Protein AF-A0A0F2L9A1-F1 (afdb_monomer)

Sequence (177 aa):
MKYIVINFPITAYRIYRELLLPRSSVYYAVNKLVEDCYVHKEGPHLIPDLPAYVEYAKSVCDGQLISSFYRRYGVGNPKAICEFLRLVSSLKPMPATLGEAALRLAGPLGRGLLSRLKRLGEALDVVVKGLAEAAPIIERDGAKGFVVFDEGSWHFIGLEGNKPIIRRCGPRCHVYE

Secondary structure (DSSP, 8-state):
--------SEEHHHHHHHHT--HHHHHHHHHHHHHTTSEEEETTEEEE-HHHHHHHHTT---HHHHHHHHHHH----HHHHHHHHHHHTT-SSPPSSHHHHHHHHH-SSSTTHHHHHHTTGGGHHHHHHHHHHHSPPEEETTEEEEEEEETTEEEEEEEETTEEEEEEE-TT-----

Mean predicted aligned error: 6.8 Å

pLDDT: mean 85.29, std 12.82, range [32.66, 98.0]

Radius of gyration: 18.45 Å; Cα contacts (8 Å, |Δi|>4): 274; chains: 1; bounding box: 42×32×54 Å

Nearest PDB structures (foldseek):
  7oyk-assembly2_CCC  TM=7.786E-01  e=5.416E+00  Bacillus subtilis subsp. subtilis str. 168
  7oyk-assembly1_BBB  TM=7.773E-01  e=6.056E+00  Bacillus subtilis subsp. subtilis str. 168
  4qvg-assembly1_A  TM=4.202E-01  e=8.106E-01  Streptosporangium sibiricum
  3mcz-assembly1_B  TM=3.691E-01  e=1.585E+00  Burkholderia thailandensis E264
  5m1u-assembly1_A  TM=3.217E-01  e=4.580E+00  Escherichia coli K-12

Solvent-accessible surface area (backbone atoms only — not comparable to full-atom values): 9912 Å² total; per-residue (Å²): 137,85,83,77,83,57,77,61,79,36,33,68,67,55,52,25,67,74,68,72,49,60,6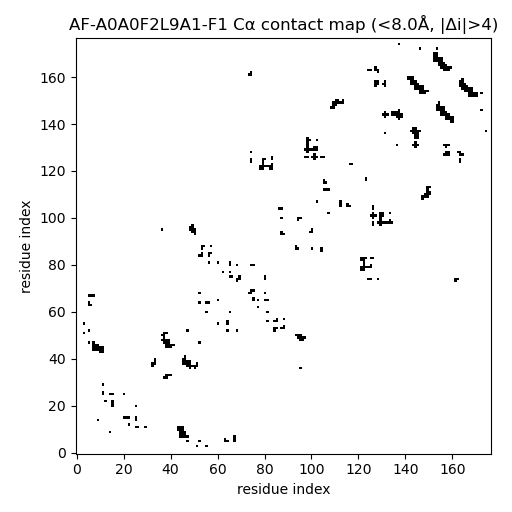2,70,59,45,52,51,53,52,52,48,34,41,75,69,52,27,26,48,73,62,83,76,27,38,40,78,29,46,45,39,56,31,62,43,46,74,78,53,77,47,72,60,55,44,50,37,49,19,75,75,71,57,55,79,55,61,63,19,52,49,45,35,38,56,58,50,65,72,43,82,77,71,48,68,40,57,28,54,41,17,43,66,72,45,45,69,93,38,76,58,28,66,67,41,43,65,70,46,54,62,16,32,55,55,32,35,46,15,35,31,74,56,48,79,66,49,76,54,98,71,26,37,12,41,77,41,63,36,96,92,42,39,31,41,43,12,25,51,73,78,43,56,43,77,44,82,42,64,100,75,73,67,80,78,130

Structure (mmCIF, N/CA/C/O backbone):
data_AF-A0A0F2L9A1-F1
#
_entry.id   AF-A0A0F2L9A1-F1
#
loop_
_atom_site.group_PDB
_atom_site.id
_atom_site.type_symbol
_atom_site.label_atom_id
_atom_site.label_alt_id
_atom_site.label_comp_id
_atom_site.label_asym_id
_atom_site.label_entity_id
_atom_site.label_seq_id
_atom_site.pdbx_PDB_ins_code
_atom_site.Cartn_x
_atom_site.Cartn_y
_atom_site.Cartn_z
_atom_site.occupancy
_atom_site.B_iso_or_equiv
_atom_site.auth_seq_id
_atom_site.auth_comp_id
_atom_site.auth_asym_id
_atom_site.auth_atom_id
_atom_site.pdbx_PDB_model_num
ATOM 1 N N . MET A 1 1 ? -6.248 -6.978 21.699 1.00 33.66 1 MET A N 1
ATOM 2 C CA . MET A 1 1 ? -7.101 -7.059 20.496 1.00 33.66 1 MET A CA 1
ATOM 3 C C . MET A 1 1 ? -7.108 -5.675 19.848 1.00 33.66 1 MET A C 1
ATOM 5 O O . MET A 1 1 ? -7.644 -4.753 20.448 1.00 33.66 1 MET A O 1
ATOM 9 N N . LYS A 1 2 ? -6.380 -5.472 18.739 1.00 42.62 2 LYS A N 1
ATOM 10 C CA . LYS A 1 2 ? -6.317 -4.175 18.040 1.00 42.62 2 LY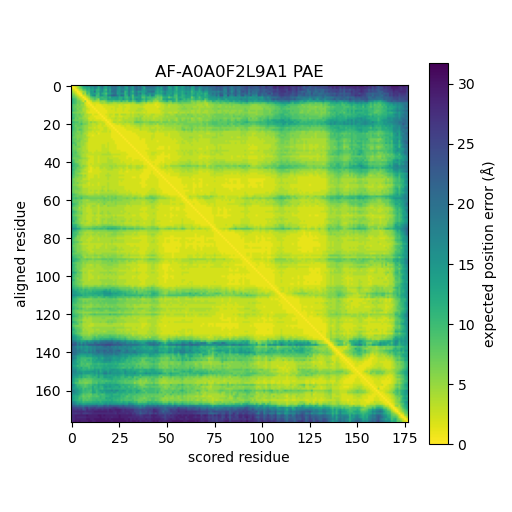S A CA 1
ATOM 11 C C . LYS A 1 2 ? -7.422 -4.160 16.984 1.00 42.62 2 LYS A C 1
ATOM 13 O O . LYS A 1 2 ? -7.299 -4.833 15.969 1.00 42.62 2 LYS A O 1
ATOM 18 N N . TYR A 1 3 ? -8.510 -3.445 17.245 1.00 46.03 3 TYR A N 1
ATOM 19 C CA . TYR A 1 3 ? -9.562 -3.229 16.255 1.00 46.03 3 TYR A CA 1
ATOM 20 C C . TYR A 1 3 ? -9.120 -2.094 15.333 1.00 46.03 3 TYR A C 1
ATOM 22 O O . TYR A 1 3 ? -9.243 -0.924 15.686 1.00 46.03 3 TYR A O 1
ATOM 30 N N . ILE A 1 4 ? -8.558 -2.428 14.174 1.00 54.59 4 ILE A N 1
ATOM 31 C CA . ILE A 1 4 ? -8.343 -1.443 13.115 1.00 54.59 4 ILE A CA 1
ATOM 32 C C . ILE A 1 4 ? -9.634 -1.428 12.293 1.00 54.59 4 ILE A C 1
ATOM 34 O O . ILE A 1 4 ? -9.894 -2.320 11.494 1.00 54.59 4 ILE A O 1
ATOM 38 N N . VAL A 1 5 ? -10.501 -0.450 12.548 1.00 54.56 5 VAL A N 1
ATOM 39 C CA . VAL A 1 5 ? -11.640 -0.169 11.661 1.00 54.56 5 VAL A CA 1
ATOM 40 C C . VAL A 1 5 ? -11.046 0.336 10.354 1.00 54.56 5 VAL A C 1
ATOM 42 O O . VAL A 1 5 ? -10.274 1.272 10.443 1.00 54.56 5 VAL A O 1
ATOM 45 N N . ILE A 1 6 ? -11.369 -0.237 9.185 1.00 59.69 6 ILE A N 1
ATOM 46 C CA . ILE A 1 6 ? -10.895 0.267 7.870 1.00 59.69 6 ILE A CA 1
ATOM 47 C C . ILE A 1 6 ? -12.006 0.869 6.999 1.00 59.69 6 ILE A C 1
ATOM 49 O O . ILE A 1 6 ? -11.787 1.206 5.837 1.00 59.69 6 ILE A O 1
ATOM 53 N N . ASN A 1 7 ? -13.224 1.013 7.525 1.00 62.81 7 ASN A N 1
ATOM 54 C CA . ASN A 1 7 ? -14.294 1.706 6.804 1.00 62.81 7 ASN A CA 1
ATOM 55 C C . ASN A 1 7 ? -14.087 3.215 6.881 1.00 62.81 7 ASN A C 1
ATOM 57 O O . ASN A 1 7 ? -14.732 3.891 7.672 1.00 62.81 7 ASN A O 1
ATOM 61 N N . PHE A 1 8 ? -13.181 3.727 6.056 1.00 67.50 8 PHE A N 1
ATOM 62 C CA . PHE A 1 8 ? -12.863 5.145 5.995 1.00 67.50 8 PHE A CA 1
ATOM 63 C C . PHE A 1 8 ? -13.393 5.815 4.721 1.00 67.50 8 PHE A C 1
ATOM 65 O O . PHE A 1 8 ? -13.532 5.143 3.691 1.00 67.50 8 PHE A O 1
ATOM 72 N N . PRO A 1 9 ? -13.680 7.130 4.779 1.00 69.69 9 PRO A N 1
ATOM 73 C CA . PRO A 1 9 ? -13.514 8.029 5.935 1.00 69.69 9 PRO A CA 1
ATOM 74 C C . PRO A 1 9 ? -14.528 7.775 7.076 1.00 69.69 9 PRO A C 1
ATOM 76 O O . PRO A 1 9 ? -15.723 7.618 6.836 1.00 69.69 9 PRO A O 1
ATOM 79 N N . ILE A 1 10 ? -14.060 7.761 8.333 1.00 84.38 10 ILE A N 1
ATOM 80 C CA . ILE A 1 10 ? -14.884 7.580 9.551 1.00 84.38 10 ILE A CA 1
ATOM 81 C C . ILE A 1 10 ? -14.593 8.692 10.553 1.00 84.38 10 ILE A C 1
ATOM 83 O O . ILE A 1 10 ? -13.511 9.265 10.543 1.00 84.38 10 ILE A O 1
ATOM 87 N N . THR A 1 11 ? -15.530 8.994 11.447 1.00 86.00 11 THR A N 1
ATOM 88 C CA . THR A 1 11 ? -15.314 9.972 12.521 1.00 86.00 11 THR A CA 1
ATOM 89 C C . THR A 1 11 ? -15.167 9.267 13.868 1.00 86.00 11 THR A C 1
ATOM 91 O O . THR A 1 11 ? -15.752 8.204 14.090 1.00 86.00 11 THR A O 1
ATOM 94 N N . ALA A 1 12 ? -14.449 9.882 14.814 1.00 85.19 12 ALA A N 1
ATOM 95 C CA . ALA A 1 12 ? -14.364 9.372 16.188 1.00 85.19 12 ALA A CA 1
ATOM 96 C C . ALA A 1 12 ? -15.753 9.231 16.842 1.00 85.19 12 ALA A C 1
ATOM 98 O O . ALA A 1 12 ? -15.999 8.292 17.596 1.00 85.19 12 ALA A O 1
ATOM 99 N N . TYR A 1 13 ? -16.685 10.132 16.506 1.00 85.44 13 TYR A N 1
ATOM 100 C CA . TYR A 1 13 ? -18.079 10.052 16.944 1.00 85.44 13 TYR A CA 1
ATOM 101 C C . TYR A 1 13 ? -18.774 8.783 16.436 1.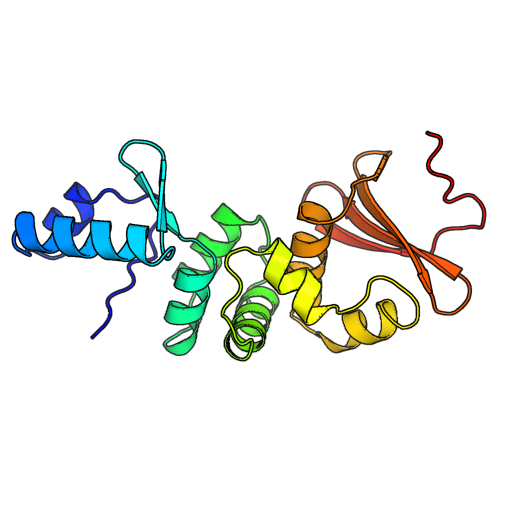00 85.44 13 TYR A C 1
ATOM 103 O O . TYR A 1 13 ? -19.457 8.106 17.203 1.00 85.44 13 TYR A O 1
ATOM 111 N N . ARG A 1 14 ? -18.577 8.434 15.160 1.00 85.06 14 ARG A N 1
ATOM 112 C CA . ARG A 1 14 ? -19.161 7.227 14.571 1.00 85.06 14 ARG A CA 1
ATOM 113 C C . ARG A 1 14 ? -18.574 5.953 15.185 1.00 85.06 14 ARG A C 1
ATOM 115 O O . ARG A 1 14 ? -19.345 5.075 15.549 1.00 85.06 14 ARG A O 1
ATOM 122 N N . ILE A 1 15 ? -17.258 5.905 15.412 1.00 85.75 15 ILE A N 1
ATOM 123 C CA . ILE A 1 15 ? -16.601 4.796 16.133 1.00 85.75 15 ILE A CA 1
ATOM 124 C C . ILE A 1 15 ? -17.212 4.621 17.529 1.00 85.75 15 ILE A C 1
ATOM 126 O O . ILE A 1 15 ? -17.571 3.515 17.921 1.00 85.75 15 ILE A O 1
ATOM 130 N N . TYR A 1 16 ? -17.367 5.721 18.270 1.00 83.75 16 TYR A N 1
ATOM 131 C CA . TYR A 1 16 ? -18.000 5.727 19.590 1.00 83.75 16 TYR A CA 1
ATOM 132 C C . TYR A 1 16 ? -19.419 5.139 19.567 1.00 83.75 16 TYR A C 1
ATOM 134 O O . TYR A 1 16 ? -19.755 4.312 20.413 1.00 83.75 16 TYR A O 1
ATOM 142 N N . ARG A 1 17 ? -20.235 5.533 18.584 1.00 84.94 17 ARG A N 1
ATOM 143 C CA . ARG A 1 17 ? -21.613 5.048 18.432 1.00 84.94 17 ARG A 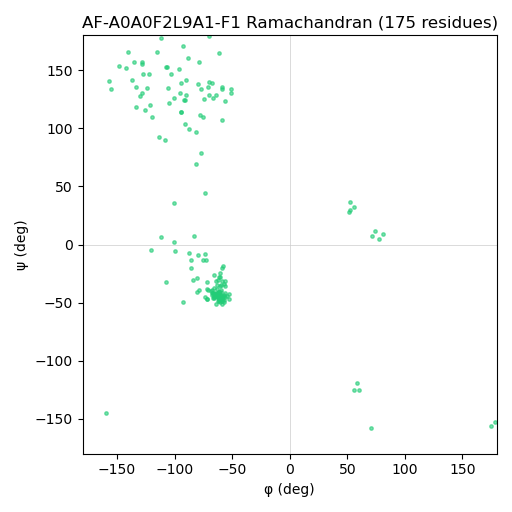CA 1
ATOM 144 C C . ARG A 1 17 ? -21.688 3.570 18.055 1.00 84.94 17 ARG A C 1
ATOM 146 O O . ARG A 1 17 ? -22.580 2.890 18.544 1.00 84.94 17 ARG A O 1
ATOM 153 N N . GLU A 1 18 ? -20.791 3.096 17.195 1.00 85.94 18 GLU A N 1
ATOM 154 C CA . GLU A 1 18 ? -20.800 1.714 16.698 1.00 85.94 18 GLU A CA 1
ATOM 155 C C . GLU A 1 18 ? -20.210 0.724 17.710 1.00 85.94 18 GLU A C 1
ATOM 157 O O . GLU A 1 18 ? -20.741 -0.370 17.874 1.00 85.94 18 GLU A O 1
ATOM 162 N N . LEU A 1 19 ? -19.143 1.102 18.422 1.00 83.19 19 LEU A N 1
ATOM 163 C CA . LEU A 1 19 ? -18.469 0.212 19.375 1.00 83.19 19 LEU A CA 1
ATOM 164 C C . LEU A 1 19 ? -19.070 0.244 20.786 1.00 83.19 19 LEU A C 1
ATOM 166 O O . LEU A 1 19 ? -18.653 -0.542 21.632 1.00 83.19 19 LEU A O 1
ATOM 170 N N . LEU A 1 20 ? -20.011 1.159 21.058 1.00 83.38 20 LEU A N 1
ATOM 171 C CA . LEU A 1 20 ? -20.634 1.355 22.377 1.00 83.38 20 LEU A CA 1
ATOM 172 C C . LEU A 1 20 ? -19.607 1.537 23.516 1.00 83.38 20 LEU A C 1
ATOM 174 O O . LEU A 1 20 ? -19.855 1.189 24.669 1.00 83.38 20 LEU A O 1
ATOM 178 N N . LEU A 1 21 ? -18.439 2.095 23.192 1.00 82.69 21 LEU A N 1
ATOM 179 C CA . LEU A 1 21 ? -17.363 2.366 24.144 1.00 82.69 21 LEU A CA 1
ATOM 180 C C . LEU A 1 21 ? -17.532 3.748 24.792 1.00 82.69 21 LEU A C 1
ATOM 182 O O . LEU A 1 21 ? -18.195 4.617 24.227 1.00 82.69 21 LEU A O 1
ATOM 186 N N . PRO A 1 22 ? -16.897 4.023 25.945 1.00 88.94 22 PRO A N 1
ATOM 187 C CA . PRO A 1 22 ? -16.879 5.368 26.506 1.00 88.94 22 PRO A CA 1
ATOM 188 C C . PRO A 1 22 ? -16.258 6.370 25.529 1.00 88.94 22 PRO A C 1
ATOM 190 O O . PRO A 1 22 ? -15.201 6.122 24.941 1.00 88.94 22 PRO A O 1
ATOM 193 N N . ARG A 1 23 ? -16.891 7.542 25.388 1.00 88.25 23 ARG A N 1
ATOM 194 C CA . ARG A 1 23 ? -16.425 8.594 24.473 1.00 88.25 23 ARG A CA 1
ATOM 195 C C . ARG A 1 23 ? -14.968 8.975 24.751 1.00 88.25 23 ARG A C 1
ATOM 197 O O . ARG A 1 23 ? -14.179 9.057 23.820 1.00 88.25 23 ARG A O 1
ATOM 204 N N . SER A 1 24 ? -14.588 9.148 26.016 1.00 90.25 24 SER A N 1
ATOM 205 C CA . SER A 1 24 ? -13.206 9.459 26.408 1.00 90.25 24 SER A CA 1
ATOM 206 C C . SER A 1 24 ? -12.205 8.402 25.928 1.00 90.25 24 SER A C 1
ATOM 208 O O . SER A 1 24 ? -11.179 8.755 25.352 1.00 90.25 24 SER A O 1
ATOM 210 N N . SER A 1 25 ? -12.527 7.115 26.083 1.00 89.12 25 SER A N 1
ATOM 211 C CA . SER A 1 25 ? -11.674 6.002 25.652 1.00 89.12 25 SER A CA 1
ATOM 212 C C . SER A 1 25 ? -11.475 5.970 24.138 1.00 89.12 25 SER A C 1
ATOM 214 O O . SER A 1 25 ? -10.358 5.761 23.672 1.00 89.12 25 SER A O 1
ATOM 216 N N . VAL A 1 26 ? -12.534 6.222 23.362 1.00 88.81 26 VAL A N 1
ATOM 217 C CA . VAL A 1 26 ? -12.445 6.265 21.894 1.00 88.81 26 VAL A CA 1
ATOM 218 C C . VAL A 1 26 ? -11.572 7.423 21.432 1.00 88.81 26 VAL A C 1
ATOM 220 O O . VAL A 1 26 ? -10.694 7.229 20.598 1.00 88.81 26 VAL A O 1
ATOM 223 N N . TYR A 1 27 ? -11.769 8.619 21.986 1.00 89.38 27 TYR A N 1
ATOM 224 C CA . TYR A 1 27 ? -10.971 9.785 21.605 1.00 89.38 27 TYR A CA 1
ATOM 225 C C . TYR A 1 27 ? -9.500 9.633 22.009 1.00 89.38 27 TYR A C 1
ATOM 227 O O . TYR A 1 27 ? -8.624 10.004 21.231 1.00 89.38 27 TYR A O 1
ATOM 235 N N . TYR A 1 28 ? -9.222 9.032 23.170 1.00 90.88 28 TYR A N 1
ATOM 236 C CA . TYR A 1 28 ? -7.861 8.681 23.574 1.00 90.88 28 TYR A CA 1
ATOM 237 C C . TYR A 1 28 ? -7.211 7.704 22.582 1.00 90.88 28 TYR A C 1
ATOM 239 O O . TYR A 1 28 ? -6.116 7.965 22.090 1.00 90.88 28 TYR A O 1
ATOM 247 N N . ALA A 1 29 ? -7.905 6.617 22.227 1.00 89.44 29 ALA A N 1
ATOM 248 C CA . ALA A 1 29 ? -7.396 5.634 21.272 1.00 89.44 29 ALA A CA 1
ATOM 249 C C . ALA A 1 29 ? -7.162 6.240 19.879 1.00 89.44 29 ALA A C 1
ATOM 251 O O . ALA A 1 29 ? -6.137 5.978 19.260 1.00 89.44 29 ALA A O 1
ATOM 252 N N . VAL A 1 30 ? -8.081 7.084 19.403 1.00 89.50 30 VAL A N 1
ATOM 253 C CA . VAL A 1 30 ? -7.934 7.800 18.128 1.00 89.50 30 VAL A CA 1
ATOM 254 C C . VAL A 1 30 ? -6.729 8.734 18.153 1.00 89.50 30 VAL A C 1
ATOM 256 O O . VAL A 1 30 ? -5.964 8.738 17.197 1.00 89.50 30 VAL A O 1
ATOM 259 N N . ASN A 1 31 ? -6.536 9.510 19.222 1.00 91.00 31 ASN A N 1
ATOM 260 C CA . ASN A 1 31 ? -5.372 10.392 19.324 1.00 91.00 31 ASN A CA 1
ATOM 261 C C . ASN A 1 31 ? -4.068 9.593 19.313 1.00 91.00 31 ASN A C 1
ATOM 263 O O . ASN A 1 31 ? -3.158 9.963 18.583 1.00 91.00 31 ASN A O 1
ATOM 267 N N . LYS A 1 32 ? -4.024 8.449 20.001 1.00 91.75 32 LYS A N 1
ATOM 268 C CA . LYS A 1 32 ? -2.866 7.555 19.950 1.00 91.75 32 LYS A CA 1
ATOM 269 C C . LYS A 1 32 ? -2.595 7.014 18.542 1.00 91.75 32 LYS A C 1
ATOM 271 O O . LYS A 1 32 ? -1.453 6.978 18.117 1.00 91.75 32 LYS A O 1
ATOM 276 N N . LEU A 1 33 ? -3.632 6.639 17.786 1.00 90.62 33 LEU A N 1
ATOM 277 C CA . LEU A 1 33 ? -3.466 6.213 16.387 1.00 90.62 33 LEU A CA 1
ATOM 278 C C . LEU A 1 33 ? -2.935 7.336 15.485 1.00 90.62 33 LEU A C 1
ATOM 280 O O . LEU A 1 33 ? -2.229 7.046 14.523 1.00 90.62 33 LEU A O 1
ATOM 284 N N . VAL A 1 34 ? -3.272 8.593 15.784 1.00 90.88 34 VAL A N 1
ATOM 285 C CA . VAL A 1 34 ? -2.721 9.761 15.082 1.00 90.88 34 VAL A CA 1
ATOM 286 C C . VAL A 1 34 ? -1.259 9.991 15.461 1.00 90.88 34 VAL A C 1
ATOM 288 O O . VAL A 1 34 ? -0.431 10.175 14.578 1.00 90.88 34 VAL A O 1
ATOM 291 N N . GLU A 1 35 ? -0.935 9.945 16.755 1.00 91.12 35 GLU A N 1
ATOM 292 C CA . GLU A 1 35 ? 0.440 10.073 17.263 1.00 91.12 35 GLU A CA 1
ATOM 293 C C . GLU A 1 35 ? 1.362 8.980 16.705 1.00 91.12 35 GLU A C 1
ATOM 295 O O . GLU A 1 35 ? 2.498 9.257 16.331 1.00 91.12 35 GLU A O 1
ATOM 300 N N . ASP A 1 36 ? 0.845 7.756 16.587 1.00 89.25 36 ASP A N 1
ATOM 301 C CA . ASP A 1 36 ? 1.560 6.597 16.054 1.00 89.25 36 ASP A CA 1
ATOM 30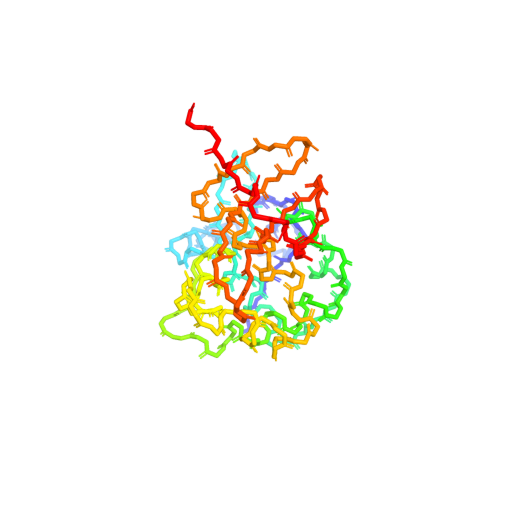2 C C . ASP A 1 36 ? 1.543 6.537 14.501 1.00 89.25 36 ASP A C 1
ATOM 304 O O . ASP A 1 36 ? 1.974 5.537 13.923 1.00 89.25 36 ASP A O 1
ATOM 308 N N . CYS A 1 37 ? 1.037 7.571 13.809 1.00 89.94 37 CYS A N 1
ATOM 309 C CA . CYS A 1 37 ? 0.962 7.678 12.340 1.00 89.94 37 CYS A CA 1
ATOM 310 C C . CYS A 1 37 ? 0.219 6.521 11.637 1.00 89.94 37 CYS A C 1
ATOM 312 O O . CYS A 1 37 ? 0.547 6.134 10.514 1.00 89.94 37 CYS A O 1
ATOM 314 N N . TYR A 1 38 ? -0.784 5.942 12.298 1.00 90.44 38 TYR A N 1
ATOM 315 C CA . TYR A 1 38 ? -1.681 4.956 11.688 1.00 90.44 38 TYR A CA 1
ATOM 316 C C . TYR A 1 38 ? -2.819 5.617 10.915 1.00 90.44 38 TYR A C 1
ATOM 318 O O . TYR A 1 38 ? -3.335 5.045 9.953 1.00 90.44 38 TYR A O 1
ATOM 326 N N . VAL A 1 39 ? -3.237 6.798 11.360 1.00 90.44 39 VAL A N 1
ATOM 327 C CA . VAL A 1 39 ? -4.271 7.598 10.710 1.00 90.44 39 VAL A CA 1
ATOM 328 C C . VAL A 1 39 ? -3.905 9.075 10.791 1.00 90.44 39 VAL A C 1
ATOM 330 O O . VAL A 1 39 ? -3.335 9.517 11.786 1.00 90.44 39 VAL A O 1
ATOM 333 N N . HIS A 1 40 ? -4.351 9.869 9.828 1.00 90.56 40 HIS A N 1
ATOM 334 C CA . HIS A 1 40 ? -4.362 11.326 9.929 1.00 90.56 40 HIS A CA 1
ATOM 335 C C . HIS A 1 40 ? -5.797 11.858 9.911 1.00 90.56 40 HIS A C 1
ATOM 337 O O . HIS A 1 40 ? -6.758 11.138 9.621 1.00 90.56 40 HIS A O 1
ATOM 343 N N . LYS A 1 41 ? -5.956 13.129 10.290 1.00 89.94 41 LYS A N 1
ATOM 344 C CA . LYS A 1 41 ? -7.252 13.813 10.331 1.00 89.94 41 LYS A CA 1
ATOM 345 C C . LYS A 1 41 ? -7.423 14.695 9.096 1.00 89.94 41 LYS A C 1
ATOM 347 O O . LYS A 1 41 ? -6.613 15.586 8.867 1.00 89.94 41 LYS A O 1
ATOM 352 N N . GLU A 1 42 ? -8.522 14.503 8.377 1.00 89.38 42 GLU A N 1
ATOM 353 C CA . GLU A 1 42 ? -9.034 15.419 7.355 1.00 89.38 42 GLU A CA 1
ATOM 354 C C . GLU A 1 42 ? -10.372 15.989 7.851 1.00 89.38 42 GLU A C 1
ATOM 356 O O . GLU A 1 42 ? -11.438 15.376 7.736 1.00 89.38 42 GLU A O 1
ATOM 361 N N . GLY A 1 43 ? -10.312 17.147 8.516 1.00 88.06 43 GLY A N 1
ATOM 362 C CA . GLY A 1 43 ? -11.463 17.698 9.234 1.00 88.06 43 GLY A CA 1
ATOM 363 C C . GLY A 1 43 ? -11.949 16.741 10.340 1.00 88.06 43 GLY A C 1
ATOM 364 O O . GLY A 1 43 ? -11.152 16.354 11.199 1.00 88.06 43 GLY A O 1
ATOM 365 N N . PRO A 1 44 ? -13.240 16.346 10.368 1.00 85.88 44 PRO A N 1
ATOM 366 C CA . PRO A 1 44 ? -13.748 15.386 11.350 1.00 85.88 44 PRO A CA 1
ATOM 367 C C . PRO A 1 44 ? -13.420 13.927 10.997 1.00 85.88 44 PRO A C 1
ATOM 369 O O . PRO A 1 44 ? -13.692 13.031 11.806 1.00 85.88 44 PRO A O 1
ATOM 372 N N . HIS A 1 45 ? -12.900 13.676 9.793 1.00 88.56 45 HIS A N 1
ATOM 373 C CA . HIS A 1 45 ? -12.638 12.342 9.284 1.00 88.56 45 HIS A CA 1
ATOM 374 C C . HIS A 1 45 ? -11.234 11.880 9.647 1.00 88.56 45 HIS A C 1
ATOM 376 O O . HIS A 1 45 ? -10.272 12.638 9.622 1.00 88.56 45 HIS A O 1
ATOM 382 N N . LEU A 1 46 ? -11.139 10.605 9.980 1.00 89.06 46 LEU A N 1
ATOM 383 C CA . LEU A 1 46 ? -9.900 9.865 10.108 1.00 89.06 46 LEU A CA 1
ATOM 384 C C . LEU A 1 46 ? -9.643 9.175 8.770 1.00 89.06 46 LEU A C 1
ATOM 386 O O . LEU A 1 46 ? -10.584 8.657 8.165 1.00 89.06 46 LEU A O 1
ATOM 390 N N . ILE A 1 47 ? -8.398 9.174 8.317 1.00 88.25 47 ILE A N 1
ATOM 391 C CA . ILE A 1 47 ? -7.965 8.556 7.063 1.00 88.25 47 ILE A CA 1
ATOM 392 C C . ILE A 1 47 ? -6.775 7.646 7.380 1.00 88.25 47 ILE A C 1
ATOM 394 O O . ILE A 1 47 ? -5.856 8.102 8.057 1.00 88.25 47 ILE A O 1
ATOM 398 N N . PRO A 1 48 ? -6.755 6.378 6.934 1.00 89.94 48 PRO A N 1
ATOM 399 C CA . PRO A 1 48 ? -5.636 5.482 7.185 1.00 89.94 48 PRO A CA 1
ATOM 400 C C . PRO A 1 48 ? -4.407 5.883 6.412 1.00 89.94 48 PRO A C 1
ATOM 402 O O . PRO A 1 48 ? -4.473 6.143 5.205 1.00 89.94 48 PRO A O 1
ATOM 405 N N . ASP A 1 49 ? -3.287 5.765 7.098 1.00 91.44 49 ASP A N 1
ATOM 406 C CA . ASP A 1 49 ? -1.978 5.756 6.484 1.00 91.44 49 ASP A CA 1
ATOM 407 C C . ASP A 1 49 ? -1.531 4.321 6.195 1.00 91.44 49 ASP A C 1
ATOM 409 O O . ASP A 1 49 ? -2.161 3.337 6.607 1.00 91.44 49 ASP A O 1
ATOM 413 N N . LEU A 1 50 ? -0.426 4.187 5.460 1.00 93.88 50 LEU A N 1
ATOM 414 C CA . LEU A 1 50 ? 0.102 2.883 5.067 1.00 93.88 50 LEU A CA 1
ATOM 415 C C . LEU A 1 50 ? 0.294 1.921 6.261 1.00 93.88 50 LEU A C 1
ATOM 417 O O . LEU A 1 50 ? -0.113 0.761 6.130 1.00 93.88 50 LEU A O 1
ATOM 421 N N . PRO A 1 51 ? 0.820 2.352 7.429 1.00 93.19 51 PRO A N 1
ATOM 422 C CA . PRO A 1 51 ? 0.983 1.466 8.580 1.00 93.19 51 PRO A CA 1
ATOM 423 C C . PRO A 1 51 ? -0.315 0.784 9.033 1.00 93.19 51 PRO A C 1
ATOM 425 O O . PRO A 1 51 ? -0.286 -0.389 9.409 1.00 93.19 51 PRO A O 1
ATOM 428 N N . ALA A 1 52 ? -1.466 1.462 8.948 1.00 92.06 52 ALA A N 1
ATOM 429 C CA . ALA A 1 52 ? -2.755 0.866 9.309 1.00 92.06 52 ALA A CA 1
ATOM 430 C C . ALA A 1 52 ? -3.178 -0.244 8.354 1.00 92.06 52 ALA A C 1
ATOM 432 O O . ALA A 1 52 ? -3.630 -1.295 8.812 1.00 92.06 52 ALA A O 1
ATOM 433 N N . TYR A 1 53 ? -2.980 -0.055 7.048 1.00 93.19 53 TYR A N 1
ATOM 434 C CA . TYR A 1 53 ? -3.239 -1.108 6.068 1.00 93.19 53 TYR A CA 1
ATOM 435 C C . TYR A 1 53 ? -2.343 -2.325 6.298 1.00 93.19 53 TYR A C 1
ATOM 437 O O . TYR A 1 53 ? -2.819 -3.457 6.243 1.00 93.19 53 TYR A O 1
ATOM 445 N N . VAL A 1 54 ? -1.061 -2.104 6.598 1.00 94.25 54 VAL A N 1
ATOM 446 C CA . VAL A 1 54 ? -0.103 -3.191 6.833 1.00 94.25 54 VAL A CA 1
ATOM 447 C C . VAL A 1 54 ? -0.447 -3.968 8.102 1.00 94.25 54 VAL A C 1
ATOM 449 O O . VAL A 1 54 ? -0.469 -5.196 8.071 1.00 94.25 54 VAL A O 1
ATOM 452 N N . GLU A 1 55 ? -0.747 -3.288 9.213 1.00 91.62 55 GLU A N 1
ATOM 453 C CA . GLU A 1 55 ? -1.152 -3.970 10.450 1.00 91.62 55 GLU A CA 1
ATOM 454 C C . GLU A 1 55 ? -2.463 -4.741 10.287 1.00 91.62 55 GLU A C 1
ATOM 456 O O . GLU A 1 55 ? -2.576 -5.855 10.798 1.00 91.62 55 GLU A O 1
ATOM 461 N N . TYR A 1 56 ? -3.437 -4.202 9.550 1.00 89.81 56 TYR A N 1
ATOM 462 C CA . TYR A 1 56 ? -4.675 -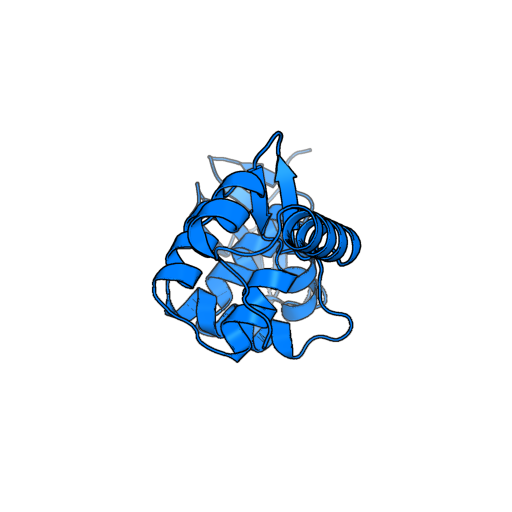4.931 9.290 1.00 89.81 56 TYR A CA 1
ATOM 463 C C . TYR A 1 56 ? -4.428 -6.177 8.427 1.00 89.81 56 TYR A C 1
ATOM 465 O O . TYR A 1 56 ? -4.885 -7.268 8.773 1.00 89.81 56 TYR A O 1
ATOM 473 N N . ALA A 1 57 ? -3.639 -6.043 7.355 1.00 92.12 57 ALA A N 1
ATOM 474 C CA . ALA A 1 57 ? -3.323 -7.136 6.434 1.00 92.12 57 ALA A CA 1
ATOM 475 C C . ALA A 1 57 ? -2.613 -8.324 7.102 1.00 92.12 57 ALA A C 1
ATOM 477 O O . ALA A 1 57 ? -2.729 -9.448 6.618 1.00 92.12 57 ALA A O 1
ATOM 478 N N . LYS A 1 58 ? -1.915 -8.108 8.230 1.00 89.94 58 LYS A N 1
ATOM 479 C CA . LYS A 1 58 ? -1.334 -9.199 9.038 1.00 89.94 58 LYS A CA 1
ATOM 480 C C . LYS A 1 58 ? -2.389 -10.153 9.597 1.00 89.94 58 LYS A C 1
ATOM 482 O O . LYS A 1 58 ? -2.071 -11.308 9.857 1.00 89.94 58 LYS A O 1
ATOM 487 N N . SER A 1 59 ? -3.606 -9.660 9.821 1.00 87.50 59 SER A N 1
ATOM 488 C CA . SER A 1 59 ? -4.720 -10.465 10.325 1.00 87.50 59 SER A CA 1
ATOM 489 C C . SER A 1 59 ? -5.547 -11.030 9.175 1.00 87.50 59 SER A C 1
ATOM 491 O O . SER A 1 59 ? -5.825 -12.225 9.147 1.00 87.50 59 SER A O 1
ATOM 493 N N . VAL A 1 60 ? -5.934 -10.179 8.221 1.00 88.19 60 VAL A N 1
ATOM 494 C CA . VAL A 1 60 ? -6.726 -10.583 7.056 1.00 88.19 60 VAL A CA 1
ATOM 495 C C . VAL A 1 60 ? -6.541 -9.591 5.905 1.00 88.19 60 VAL A C 1
ATOM 497 O O . VAL A 1 60 ? -6.494 -8.383 6.119 1.00 88.19 60 VAL A O 1
ATOM 500 N N . CYS A 1 61 ? -6.454 -10.096 4.673 1.00 90.25 61 CYS A N 1
ATOM 501 C CA . CYS A 1 61 ? -6.542 -9.277 3.464 1.00 90.25 61 CYS A CA 1
ATOM 502 C C . CYS A 1 61 ? -7.884 -9.542 2.775 1.00 90.25 61 CYS A C 1
ATOM 504 O O . CYS A 1 61 ? -8.010 -10.472 1.978 1.00 90.25 61 CYS A O 1
ATOM 506 N N . ASP A 1 62 ? -8.904 -8.769 3.142 1.00 91.06 62 ASP A N 1
ATOM 507 C CA . ASP A 1 62 ? -10.282 -8.950 2.689 1.00 91.06 62 ASP A CA 1
ATOM 508 C C . ASP A 1 62 ? -10.763 -7.822 1.761 1.00 91.06 62 ASP A C 1
ATOM 510 O O . ASP A 1 62 ? -10.061 -6.846 1.476 1.00 91.06 62 ASP A O 1
ATOM 514 N N . GLY A 1 63 ? -12.002 -7.957 1.278 1.00 89.12 63 GLY A N 1
ATOM 515 C CA . GLY A 1 63 ? -12.620 -6.975 0.390 1.00 89.12 63 GLY A CA 1
ATOM 516 C C . GLY A 1 63 ? -12.744 -5.575 1.004 1.00 89.12 63 GLY A C 1
ATOM 517 O O . GLY A 1 63 ? -12.713 -4.591 0.264 1.00 89.12 63 GLY A O 1
ATOM 518 N N . GLN A 1 64 ? -12.842 -5.457 2.332 1.00 88.44 64 GLN A N 1
ATOM 519 C CA . GLN A 1 64 ? -12.939 -4.166 3.011 1.00 88.44 64 GLN A CA 1
ATOM 520 C C . GLN A 1 64 ? -11.602 -3.424 2.964 1.00 88.44 64 GLN A C 1
ATOM 522 O O . GLN A 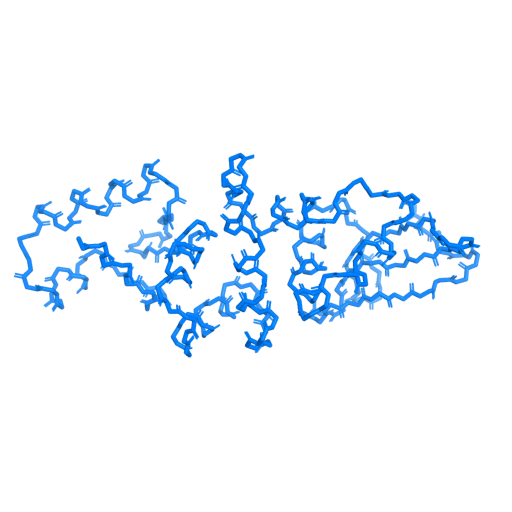1 64 ? -11.562 -2.249 2.581 1.00 88.44 64 GLN A O 1
ATOM 527 N N . LEU A 1 65 ? -10.506 -4.118 3.281 1.00 90.19 65 LEU A N 1
ATOM 528 C CA . LEU A 1 65 ? -9.155 -3.587 3.130 1.00 90.19 65 LEU A CA 1
ATOM 529 C C . LEU A 1 65 ? -8.871 -3.196 1.685 1.00 90.19 65 LEU A C 1
ATOM 531 O O . LEU A 1 65 ? -8.421 -2.077 1.438 1.00 90.19 65 LEU A O 1
ATOM 535 N N . ILE A 1 66 ? -9.174 -4.085 0.739 1.00 92.00 66 ILE A N 1
ATOM 536 C CA . ILE A 1 66 ? -8.945 -3.856 -0.692 1.00 92.00 66 ILE A CA 1
ATOM 537 C C . ILE A 1 66 ? -9.709 -2.614 -1.164 1.00 92.00 66 ILE A C 1
ATOM 539 O O . ILE A 1 66 ? -9.133 -1.744 -1.815 1.00 92.00 66 ILE A O 1
ATOM 543 N N . SER A 1 67 ? -10.986 -2.489 -0.792 1.00 90.12 67 SER A N 1
ATOM 544 C CA . SER 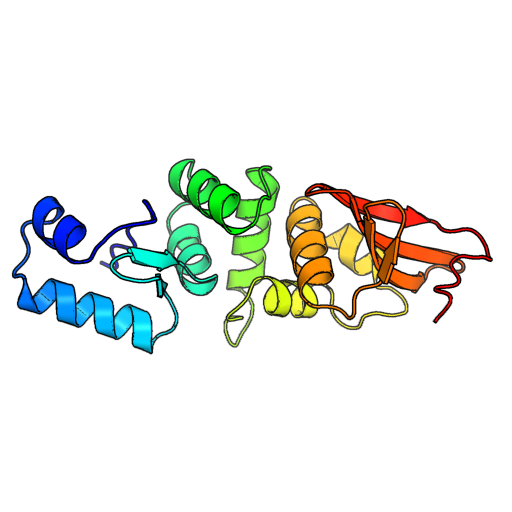A 1 67 ? -11.819 -1.337 -1.151 1.00 90.12 67 SER A CA 1
ATOM 545 C C . SER A 1 67 ? -11.286 -0.030 -0.561 1.00 90.12 67 SER A C 1
ATOM 547 O O . SER A 1 67 ? -11.209 0.981 -1.262 1.00 90.12 67 SER A O 1
ATOM 549 N N . SER A 1 68 ? -10.880 -0.036 0.712 1.00 88.69 68 SER A N 1
ATOM 550 C CA . SER A 1 68 ? -10.313 1.154 1.352 1.00 88.69 68 SER A CA 1
ATOM 551 C C . SER A 1 68 ? -8.975 1.556 0.728 1.00 88.69 68 SER A C 1
ATOM 553 O O . SER A 1 68 ? -8.775 2.732 0.423 1.00 88.69 68 SER A O 1
ATOM 555 N N . PHE A 1 69 ? -8.089 0.591 0.475 1.00 91.88 69 PHE A N 1
ATOM 556 C CA . PHE A 1 69 ? -6.800 0.833 -0.170 1.00 91.88 69 PHE A CA 1
ATOM 557 C C . PHE A 1 69 ? -6.983 1.393 -1.587 1.00 91.88 69 PHE A C 1
ATOM 559 O O . PHE A 1 69 ? -6.346 2.384 -1.945 1.00 91.88 69 PHE A O 1
ATOM 566 N N . TYR A 1 70 ? -7.911 0.827 -2.367 1.00 91.62 70 TYR A N 1
ATOM 567 C CA . TYR A 1 70 ? -8.269 1.340 -3.690 1.00 91.62 70 TYR A CA 1
ATOM 568 C C . TYR A 1 70 ? -8.768 2.785 -3.631 1.00 91.62 70 TYR A C 1
ATOM 570 O O . TYR A 1 70 ? -8.299 3.619 -4.399 1.00 91.62 70 TYR A O 1
ATOM 578 N N . ARG A 1 71 ? -9.670 3.122 -2.700 1.00 89.12 71 ARG A N 1
ATOM 579 C CA . ARG A 1 71 ? -10.142 4.509 -2.544 1.00 89.12 71 ARG A CA 1
ATOM 580 C C . ARG A 1 71 ? -9.006 5.479 -2.226 1.00 89.12 71 ARG A C 1
ATOM 582 O O . ARG A 1 71 ? -9.053 6.619 -2.674 1.00 89.12 71 ARG A O 1
ATOM 589 N N . ARG A 1 72 ? -7.998 5.036 -1.468 1.00 87.50 72 ARG A N 1
ATOM 590 C CA . ARG A 1 72 ? -6.876 5.887 -1.056 1.00 87.50 72 ARG A CA 1
ATOM 591 C C . ARG A 1 72 ? -5.808 6.063 -2.135 1.00 87.50 72 ARG A C 1
ATOM 593 O O . ARG A 1 72 ? -5.277 7.166 -2.260 1.00 87.50 72 ARG A O 1
ATOM 600 N N . TYR A 1 73 ? -5.474 4.991 -2.853 1.00 89.81 73 TYR A N 1
ATOM 601 C CA . TYR A 1 73 ? -4.307 4.935 -3.744 1.00 89.81 73 TYR A CA 1
ATOM 602 C C . TYR A 1 73 ? -4.649 4.631 -5.209 1.00 89.81 73 TYR A C 1
ATOM 604 O O . TYR A 1 73 ? -3.766 4.628 -6.059 1.00 89.81 73 TYR A O 1
ATOM 612 N N . GLY A 1 74 ? -5.909 4.352 -5.541 1.00 89.38 74 GLY A N 1
ATOM 613 C CA . GLY A 1 74 ? -6.365 4.101 -6.912 1.00 89.38 74 GLY A CA 1
ATOM 614 C C . GLY A 1 74 ? -5.919 2.766 -7.519 1.00 89.38 74 GLY A C 1
ATOM 615 O O . GLY A 1 74 ? -6.157 2.538 -8.703 1.00 89.38 74 GLY A O 1
ATOM 616 N N . VAL A 1 75 ? -5.295 1.869 -6.745 1.00 87.94 75 VAL A N 1
ATOM 617 C CA . VAL A 1 75 ? -4.881 0.537 -7.221 1.00 87.94 75 VAL A CA 1
ATOM 618 C C . VAL A 1 75 ? -5.959 -0.482 -6.887 1.00 87.94 75 VAL A C 1
ATOM 620 O O . VAL A 1 75 ? -6.250 -0.708 -5.718 1.00 87.94 75 VAL A O 1
ATOM 623 N N . GLY A 1 76 ? -6.594 -1.045 -7.917 1.00 82.88 76 GLY A N 1
ATOM 624 C CA . GLY A 1 76 ? -7.787 -1.885 -7.764 1.00 82.88 76 GLY A CA 1
ATOM 625 C C . GLY A 1 76 ? -7.541 -3.392 -7.808 1.00 82.88 76 GLY A C 1
ATOM 626 O O . GLY A 1 76 ? -8.486 -4.143 -7.605 1.00 82.88 76 GLY A O 1
ATOM 627 N N . ASN A 1 77 ? -6.315 -3.852 -8.088 1.00 91.94 77 ASN A N 1
ATOM 628 C CA . ASN A 1 77 ? -6.002 -5.281 -8.181 1.00 91.94 77 ASN A CA 1
ATOM 629 C C . ASN A 1 77 ? -5.865 -5.898 -6.769 1.00 91.94 77 ASN A C 1
ATOM 631 O O . ASN A 1 77 ? -4.878 -5.612 -6.086 1.00 91.94 77 ASN A O 1
ATOM 635 N N . PRO A 1 78 ? -6.790 -6.779 -6.334 1.00 94.12 78 PRO A N 1
ATOM 636 C CA . PRO A 1 78 ? -6.771 -7.362 -4.991 1.00 94.12 78 PRO A CA 1
ATOM 637 C C . PRO A 1 78 ? -5.476 -8.106 -4.650 1.00 94.12 78 PRO A C 1
ATOM 639 O O . PRO A 1 78 ? -4.930 -7.933 -3.562 1.00 94.12 78 PRO A O 1
ATOM 642 N N . LYS A 1 79 ? -4.963 -8.914 -5.591 1.00 95.38 79 LYS A N 1
ATOM 643 C CA . LYS A 1 79 ? -3.746 -9.714 -5.384 1.00 95.38 79 LYS A CA 1
ATOM 644 C C . LYS A 1 79 ? -2.528 -8.818 -5.214 1.00 95.38 79 LYS A C 1
ATOM 646 O O . LYS A 1 79 ? -1.731 -9.044 -4.308 1.00 95.38 79 LYS A O 1
ATOM 651 N N . ALA A 1 80 ? -2.440 -7.772 -6.035 1.00 95.81 80 ALA A N 1
ATOM 652 C CA . ALA A 1 80 ? -1.361 -6.799 -5.965 1.00 95.81 80 ALA A CA 1
ATOM 653 C C . ALA A 1 80 ? -1.313 -6.089 -4.609 1.00 95.81 80 ALA A C 1
ATOM 655 O O . ALA A 1 80 ? -0.241 -5.954 -4.024 1.00 95.81 80 ALA A O 1
ATOM 656 N N . ILE A 1 81 ? -2.474 -5.682 -4.084 1.00 96.56 81 ILE A N 1
ATOM 657 C CA . ILE A 1 81 ? -2.585 -5.013 -2.780 1.00 96.56 81 ILE A CA 1
ATOM 658 C C . ILE A 1 81 ? -2.139 -5.947 -1.654 1.00 96.56 81 ILE A C 1
ATOM 660 O O . ILE A 1 81 ? -1.291 -5.566 -0.848 1.00 96.56 81 ILE A O 1
ATOM 664 N N . CYS A 1 82 ? -2.679 -7.169 -1.599 1.00 96.38 82 CYS A N 1
ATOM 665 C CA . CYS A 1 82 ? -2.336 -8.115 -0.537 1.00 96.38 82 CYS A CA 1
ATOM 666 C C . CYS A 1 82 ? -0.847 -8.478 -0.557 1.00 96.38 82 CYS A C 1
ATOM 668 O O . CYS A 1 82 ? -0.197 -8.473 0.490 1.00 96.38 82 CYS A O 1
ATOM 670 N N . GLU A 1 83 ? -0.294 -8.748 -1.741 1.00 97.19 83 GLU A N 1
ATOM 671 C CA . GLU A 1 83 ? 1.120 -9.089 -1.884 1.00 97.19 83 GLU A CA 1
ATOM 672 C C . GLU A 1 83 ? 2.023 -7.907 -1.519 1.00 97.19 83 GLU A C 1
ATOM 674 O O . GLU A 1 83 ? 3.000 -8.071 -0.789 1.00 97.19 83 GLU A O 1
ATOM 679 N N . PHE A 1 84 ? 1.663 -6.692 -1.939 1.00 98.00 84 PHE A N 1
ATOM 680 C CA . PHE A 1 84 ? 2.381 -5.482 -1.556 1.00 98.00 84 PHE A CA 1
ATOM 681 C C . PHE A 1 84 ? 2.414 -5.296 -0.035 1.00 98.00 84 PHE A C 1
ATOM 683 O O . PHE A 1 84 ? 3.492 -5.143 0.538 1.00 98.00 84 PHE A O 1
ATOM 690 N N . LEU A 1 85 ? 1.264 -5.357 0.643 1.00 96.75 85 LEU A N 1
ATOM 691 C CA . LEU A 1 85 ? 1.200 -5.175 2.097 1.00 96.75 85 LEU A CA 1
ATOM 692 C C . LEU A 1 85 ? 1.980 -6.265 2.844 1.00 96.75 85 LEU A C 1
ATOM 694 O O . LEU A 1 85 ? 2.642 -5.972 3.844 1.00 96.75 85 LEU A O 1
ATOM 698 N N . ARG A 1 86 ? 1.978 -7.500 2.326 1.00 96.44 86 ARG A N 1
ATOM 699 C CA . ARG A 1 86 ? 2.800 -8.601 2.842 1.00 96.44 86 ARG A CA 1
ATOM 700 C C . ARG A 1 86 ? 4.290 -8.282 2.735 1.00 96.44 86 ARG A C 1
ATOM 702 O O . ARG A 1 86 ? 5.004 -8.425 3.726 1.00 96.44 86 ARG A O 1
ATOM 709 N N . LEU A 1 87 ? 4.760 -7.817 1.576 1.00 96.81 87 LEU A N 1
ATOM 710 C CA . LEU A 1 87 ? 6.159 -7.421 1.383 1.00 96.81 87 LEU A CA 1
ATOM 711 C C . LEU A 1 87 ? 6.543 -6.266 2.313 1.00 96.81 87 LEU A C 1
ATOM 713 O O . LEU A 1 87 ? 7.555 -6.347 3.011 1.00 96.81 87 LEU A O 1
ATOM 717 N N . VAL A 1 88 ? 5.706 -5.231 2.391 1.00 97.00 88 VAL A N 1
ATOM 718 C CA . VAL A 1 88 ? 5.936 -4.069 3.260 1.00 97.00 88 VAL A CA 1
ATOM 719 C C . VAL A 1 88 ? 6.007 -4.459 4.736 1.00 97.00 88 VAL A C 1
ATOM 721 O O . VAL A 1 88 ? 6.836 -3.915 5.461 1.00 97.00 88 VAL A O 1
ATOM 724 N N . SER A 1 89 ? 5.223 -5.446 5.181 1.00 95.19 89 SER A N 1
ATOM 725 C CA . SER A 1 89 ? 5.243 -5.912 6.576 1.00 95.19 89 SER A CA 1
ATOM 726 C C . SER A 1 89 ? 6.610 -6.428 7.053 1.00 95.19 89 SER A C 1
ATOM 728 O O . SER A 1 89 ? 6.865 -6.462 8.259 1.00 95.19 89 SER A O 1
ATOM 730 N N . SER A 1 90 ? 7.493 -6.804 6.119 1.00 94.81 90 SER A N 1
ATOM 731 C CA . SER A 1 90 ? 8.858 -7.263 6.399 1.00 94.81 90 SER A CA 1
ATOM 732 C C . SER A 1 90 ? 9.885 -6.129 6.520 1.00 94.81 90 SER A C 1
ATOM 734 O O . SER A 1 90 ? 10.993 -6.351 7.014 1.00 94.81 90 SER A O 1
ATOM 736 N N . LEU A 1 91 ? 9.530 -4.909 6.105 1.00 95.50 91 LEU A N 1
ATOM 737 C CA . LEU A 1 91 ? 10.423 -3.755 6.133 1.00 95.50 91 LEU A CA 1
ATOM 738 C C . LEU A 1 91 ? 10.541 -3.189 7.551 1.00 95.50 91 LEU A C 1
ATOM 740 O O . LEU A 1 91 ? 9.549 -2.992 8.254 1.00 95.50 91 LEU A O 1
ATOM 744 N N . LYS A 1 92 ? 11.779 -2.902 7.969 1.00 92.88 92 LYS A N 1
ATOM 745 C CA . LYS A 1 92 ? 12.083 -2.254 9.252 1.00 92.88 92 LYS A CA 1
ATOM 746 C C . LYS A 1 92 ? 13.028 -1.068 9.034 1.00 92.88 92 LYS A C 1
ATOM 748 O O . LYS A 1 92 ? 14.040 -1.249 8.355 1.00 92.88 92 LYS A O 1
ATOM 753 N N . PRO A 1 93 ? 12.714 0.142 9.533 1.00 92.69 93 PRO A N 1
ATOM 754 C CA . PRO A 1 93 ? 11.437 0.536 10.155 1.00 92.69 93 PRO A CA 1
ATOM 755 C C . PRO A 1 93 ? 10.245 0.416 9.183 1.00 92.69 93 PRO A C 1
ATOM 757 O O . PRO A 1 93 ? 10.462 0.256 7.985 1.00 92.69 93 PRO A O 1
ATOM 760 N N . MET A 1 94 ? 9.007 0.449 9.689 1.00 92.69 94 MET A N 1
ATOM 761 C CA . MET A 1 94 ? 7.799 0.439 8.847 1.00 92.69 94 MET A CA 1
ATOM 762 C C . MET A 1 94 ? 7.758 1.724 8.003 1.00 92.69 94 MET A C 1
ATOM 764 O O . MET A 1 94 ? 7.887 2.796 8.594 1.00 92.69 94 MET A O 1
ATOM 768 N N . PRO A 1 95 ? 7.586 1.654 6.671 1.00 94.75 95 PRO A N 1
ATOM 769 C CA . PRO A 1 95 ? 7.449 2.858 5.862 1.00 94.75 95 PRO A CA 1
ATOM 770 C C . PRO A 1 95 ? 6.136 3.585 6.167 1.00 94.75 95 PRO A C 1
ATOM 772 O O . PRO A 1 95 ? 5.083 2.958 6.309 1.00 94.75 95 PRO A O 1
ATOM 775 N N . ALA A 1 96 ? 6.197 4.913 6.232 1.00 92.12 96 ALA A N 1
ATOM 776 C CA . ALA A 1 96 ? 5.043 5.751 6.551 1.00 92.12 96 ALA A CA 1
ATOM 777 C C . ALA A 1 96 ? 4.128 5.973 5.336 1.00 92.12 96 ALA A C 1
ATOM 779 O O . ALA A 1 96 ? 2.920 6.158 5.482 1.00 92.12 96 ALA A O 1
ATOM 780 N N . THR A 1 97 ? 4.689 5.943 4.123 1.00 93.75 97 THR A N 1
ATOM 781 C CA . THR A 1 97 ? 3.969 6.268 2.883 1.00 93.75 97 THR A CA 1
ATOM 782 C C . THR A 1 97 ? 4.120 5.185 1.819 1.00 93.75 97 THR A C 1
ATOM 784 O O . THR A 1 97 ? 5.092 4.425 1.811 1.00 93.75 97 THR A O 1
ATOM 787 N N . LEU A 1 98 ? 3.170 5.145 0.876 1.00 94.25 98 LEU A N 1
ATOM 788 C CA . LEU A 1 98 ? 3.234 4.276 -0.304 1.00 94.25 98 LEU A CA 1
ATOM 789 C C . LEU A 1 98 ? 4.524 4.514 -1.105 1.00 94.25 98 LEU A C 1
ATOM 791 O O . LEU A 1 98 ? 5.172 3.561 -1.532 1.00 94.25 98 LEU A O 1
ATOM 795 N N . GLY A 1 99 ? 4.911 5.780 -1.258 1.00 93.25 99 GLY A N 1
ATOM 796 C CA . GLY A 1 99 ? 6.125 6.192 -1.951 1.00 93.25 99 GLY A CA 1
ATOM 797 C C . GLY A 1 99 ? 7.407 5.680 -1.306 1.00 93.25 99 GLY A C 1
ATOM 798 O O . GLY A 1 99 ? 8.249 5.080 -1.973 1.00 93.25 99 GLY A O 1
ATOM 799 N N . GLU A 1 100 ? 7.533 5.851 0.011 1.00 94.31 100 GLU A N 1
ATOM 800 C CA . GLU A 1 100 ? 8.672 5.329 0.769 1.00 94.31 100 GLU A CA 1
ATOM 801 C C . GLU A 1 100 ? 8.751 3.800 0.660 1.00 94.31 100 GLU A C 1
ATOM 803 O O . GLU A 1 100 ? 9.810 3.246 0.362 1.00 94.31 100 GLU A O 1
ATOM 808 N N . ALA A 1 101 ? 7.624 3.109 0.844 1.00 96.38 101 ALA A N 1
ATOM 809 C CA . ALA A 1 101 ? 7.555 1.660 0.704 1.00 96.38 101 ALA A CA 1
ATOM 810 C C . ALA A 1 101 ? 7.996 1.201 -0.691 1.00 96.38 101 ALA A C 1
ATOM 812 O O . ALA A 1 101 ? 8.801 0.279 -0.820 1.00 96.38 101 ALA A O 1
ATOM 813 N N . ALA A 1 102 ? 7.512 1.876 -1.733 1.00 95.44 102 ALA A N 1
ATOM 814 C CA . ALA A 1 102 ? 7.844 1.571 -3.112 1.00 95.44 102 ALA A CA 1
ATOM 815 C C . ALA A 1 102 ? 9.335 1.771 -3.414 1.00 95.44 102 ALA A C 1
ATOM 817 O O . ALA A 1 102 ? 9.959 0.882 -3.991 1.00 95.44 102 ALA A O 1
ATOM 818 N N . LEU A 1 103 ? 9.932 2.878 -2.962 1.00 93.50 103 LEU A N 1
ATOM 819 C CA . LEU A 1 103 ? 11.371 3.130 -3.096 1.00 93.50 103 LEU A CA 1
ATOM 820 C C . LEU A 1 103 ? 12.204 2.053 -2.395 1.00 93.50 103 LEU A C 1
ATOM 822 O O . LEU A 1 103 ? 13.203 1.585 -2.938 1.00 93.50 103 LEU A O 1
ATOM 826 N N . ARG A 1 104 ? 11.781 1.612 -1.208 1.00 94.94 104 ARG A N 1
ATOM 827 C CA . ARG A 1 104 ? 12.499 0.583 -0.444 1.00 94.94 104 ARG A CA 1
ATOM 828 C C . ARG A 1 104 ? 12.381 -0.805 -1.068 1.00 94.94 104 ARG A C 1
ATOM 830 O O . ARG A 1 104 ? 13.371 -1.531 -1.084 1.00 94.94 104 ARG A O 1
ATOM 837 N N . LEU A 1 105 ? 11.217 -1.159 -1.613 1.00 95.25 105 LEU A N 1
ATOM 838 C CA . LEU A 1 105 ? 11.015 -2.425 -2.329 1.00 95.25 105 LEU A CA 1
ATOM 839 C C . LEU A 1 105 ? 11.726 -2.448 -3.688 1.00 95.25 105 LEU A C 1
ATOM 841 O O . LEU A 1 105 ? 12.298 -3.466 -4.071 1.00 95.25 105 LEU A O 1
ATOM 845 N N . ALA A 1 106 ? 11.721 -1.329 -4.413 1.00 92.50 106 ALA A N 1
ATOM 846 C CA . ALA A 1 106 ? 12.422 -1.197 -5.686 1.00 92.50 106 ALA A CA 1
ATOM 847 C C . ALA A 1 106 ? 13.950 -1.128 -5.506 1.00 92.50 106 ALA A C 1
ATOM 849 O O . ALA A 1 106 ? 14.708 -1.618 -6.350 1.00 92.50 106 ALA A O 1
ATOM 850 N N . GLY A 1 107 ? 14.414 -0.545 -4.398 1.00 90.25 107 GLY A N 1
ATOM 851 C CA . GLY A 1 107 ? 15.816 -0.236 -4.135 1.00 90.25 107 GLY A CA 1
ATOM 852 C C . GLY A 1 107 ? 16.338 0.914 -5.016 1.00 90.25 107 GLY A C 1
ATOM 853 O O . GLY A 1 107 ? 15.553 1.697 -5.545 1.00 90.25 107 GLY A O 1
ATOM 854 N N . PRO A 1 108 ? 17.665 1.014 -5.232 1.00 88.00 108 PRO A N 1
ATOM 855 C CA . PRO A 1 108 ? 18.274 2.067 -6.054 1.00 88.00 108 PRO A CA 1
ATOM 856 C C . PRO A 1 108 ? 17.642 2.234 -7.448 1.00 88.00 108 PRO A C 1
ATOM 858 O O . PRO A 1 108 ? 17.533 1.252 -8.186 1.00 88.00 108 PRO A O 1
ATOM 861 N N . LEU A 1 109 ? 17.291 3.463 -7.838 1.00 84.19 109 LEU A N 1
ATOM 862 C CA . LEU A 1 109 ? 16.658 3.784 -9.126 1.00 84.19 109 LEU A CA 1
ATOM 863 C C . LEU A 1 109 ? 17.688 3.881 -10.269 1.00 84.19 109 LEU A C 1
ATOM 865 O O . LEU A 1 109 ? 17.986 4.956 -10.775 1.00 84.19 109 LEU A O 1
ATOM 869 N N . GLY A 1 110 ? 18.268 2.746 -10.655 1.00 80.81 110 GLY A N 1
ATOM 870 C CA . GLY A 1 110 ? 19.303 2.675 -11.690 1.00 80.81 110 GLY A CA 1
ATOM 871 C C . GLY A 1 110 ? 19.436 1.274 -12.277 1.00 80.81 110 GLY A C 1
ATOM 872 O O . GLY A 1 110 ? 18.449 0.550 -12.387 1.00 80.81 110 GLY A O 1
ATOM 873 N N . ARG A 1 111 ? 20.662 0.863 -12.621 1.00 84.19 111 ARG A N 1
ATOM 874 C CA . ARG A 1 111 ? 20.930 -0.458 -13.212 1.00 84.19 111 ARG A CA 1
ATOM 875 C C . ARG A 1 111 ? 20.298 -1.591 -12.380 1.00 84.19 111 ARG A C 1
ATOM 877 O O . ARG A 1 111 ? 20.402 -1.633 -11.151 1.00 84.19 111 ARG A O 1
ATOM 884 N N . GLY A 1 112 ? 19.627 -2.516 -13.056 1.00 87.81 112 GLY A N 1
ATOM 885 C CA . GLY A 1 112 ? 18.906 -3.646 -12.478 1.00 87.81 112 GLY A CA 1
ATOM 886 C C . GLY A 1 112 ? 17.585 -3.288 -11.790 1.00 87.81 112 GLY A C 1
ATOM 887 O O . GLY A 1 112 ? 17.063 -4.130 -11.053 1.00 87.81 112 GLY A O 1
ATOM 888 N N . LEU A 1 113 ? 17.058 -2.068 -11.951 1.00 91.12 113 LEU A N 1
ATOM 889 C CA . LEU A 1 113 ? 15.747 -1.675 -11.426 1.00 91.12 113 LEU A CA 1
ATOM 890 C C . LEU A 1 113 ? 14.635 -2.523 -12.046 1.00 91.12 113 LEU A C 1
ATOM 892 O O . LEU A 1 113 ? 13.829 -3.079 -11.309 1.00 91.12 113 LEU A O 1
ATOM 896 N N . LEU A 1 114 ? 14.613 -2.705 -13.366 1.00 89.69 114 LEU A N 1
ATOM 897 C CA . LEU A 1 114 ? 13.583 -3.501 -14.040 1.00 89.69 114 LEU A CA 1
ATOM 898 C C . LEU A 1 114 ? 13.596 -4.950 -13.576 1.00 89.69 114 LEU A C 1
ATOM 900 O O . LEU A 1 114 ? 12.552 -5.515 -13.272 1.00 89.69 114 LEU A O 1
ATOM 904 N N . SER A 1 115 ? 14.781 -5.541 -13.459 1.00 90.75 115 SER A N 1
ATOM 905 C CA . SER A 1 115 ? 14.947 -6.889 -12.917 1.00 90.75 115 SER A CA 1
ATOM 906 C C . SER A 1 115 ? 14.489 -7.002 -11.454 1.00 90.75 115 SER A C 1
ATOM 908 O O . SER A 1 115 ? 14.031 -8.060 -11.026 1.00 90.75 115 SER A O 1
ATOM 910 N N . ARG A 1 116 ? 14.593 -5.936 -10.649 1.00 93.38 116 ARG A N 1
ATOM 911 C CA . ARG A 1 116 ? 14.028 -5.893 -9.287 1.00 93.38 116 ARG A CA 1
ATOM 912 C C . ARG A 1 116 ? 12.512 -5.752 -9.313 1.00 93.38 116 ARG A C 1
ATOM 914 O O . ARG A 1 116 ? 11.838 -6.520 -8.642 1.00 93.38 116 ARG A O 1
ATOM 921 N N . LEU A 1 117 ? 11.985 -4.862 -10.147 1.00 92.12 117 LEU A N 1
ATOM 922 C CA . LEU A 1 117 ? 10.549 -4.658 -10.310 1.00 92.12 117 LEU A CA 1
ATOM 923 C C . LEU A 1 117 ? 9.845 -5.931 -10.803 1.00 92.12 117 LEU A C 1
ATOM 925 O O . LEU A 1 117 ? 8.873 -6.360 -10.193 1.00 92.12 117 LEU A O 1
ATOM 929 N N . LYS A 1 118 ? 10.386 -6.615 -11.819 1.00 90.12 118 LYS A N 1
ATOM 930 C CA . LYS A 1 118 ? 9.862 -7.902 -12.316 1.00 90.12 118 LYS A CA 1
ATOM 931 C C . LYS A 1 118 ? 9.769 -8.970 -11.213 1.00 90.12 118 LYS A C 1
ATOM 933 O O . LYS A 1 118 ? 8.868 -9.801 -11.246 1.00 90.12 118 LYS A O 1
ATOM 938 N N . ARG A 1 119 ? 10.669 -8.943 -10.218 1.00 93.75 119 ARG A N 1
ATOM 939 C CA . ARG A 1 119 ? 10.671 -9.887 -9.083 1.00 93.75 119 ARG A CA 1
ATOM 940 C C . ARG A 1 119 ? 9.590 -9.610 -8.038 1.00 93.75 119 ARG A C 1
ATOM 942 O O . ARG A 1 119 ? 9.339 -10.481 -7.215 1.00 93.75 119 ARG A O 1
ATOM 949 N N . LEU A 1 120 ? 8.948 -8.442 -8.070 1.00 93.50 120 LEU A N 1
ATOM 950 C CA . LEU A 1 120 ? 7.843 -8.114 -7.163 1.00 93.50 120 LEU A CA 1
ATOM 951 C C . LEU A 1 120 ? 6.551 -8.866 -7.510 1.00 93.50 120 LEU A C 1
ATOM 953 O O . LEU A 1 120 ? 5.627 -8.882 -6.699 1.00 93.50 120 LEU A O 1
ATOM 957 N N . GLY A 1 121 ? 6.483 -9.487 -8.694 1.00 93.56 121 GLY A N 1
ATOM 958 C CA . GLY A 1 121 ? 5.333 -10.276 -9.124 1.00 93.56 121 GLY A CA 1
ATOM 959 C C . GLY A 1 121 ? 4.046 -9.458 -9.074 1.00 93.56 121 GLY A C 1
ATOM 960 O O . GLY A 1 121 ? 3.973 -8.369 -9.639 1.00 93.56 121 GLY A O 1
ATOM 961 N N . GLU A 1 122 ? 3.049 -9.968 -8.355 1.00 95.00 122 GLU A N 1
ATOM 962 C CA . GLU A 1 122 ? 1.732 -9.336 -8.214 1.00 95.00 122 GLU A CA 1
ATOM 963 C C . GLU A 1 122 ? 1.809 -7.923 -7.611 1.00 95.00 122 GLU A C 1
ATOM 965 O O . GLU A 1 122 ? 1.015 -7.063 -7.975 1.00 95.00 122 GLU A O 1
ATOM 970 N N . ALA A 1 123 ? 2.780 -7.630 -6.736 1.00 96.06 123 ALA A N 1
ATOM 971 C CA . ALA A 1 123 ? 2.901 -6.316 -6.092 1.00 96.06 123 ALA A CA 1
ATOM 972 C C . ALA A 1 123 ? 3.414 -5.202 -7.022 1.00 96.06 123 ALA A C 1
ATOM 974 O O . ALA A 1 123 ? 3.432 -4.034 -6.621 1.00 96.06 123 ALA A O 1
ATOM 975 N N . LEU A 1 124 ? 3.850 -5.543 -8.242 1.00 94.56 124 LEU A N 1
ATOM 976 C CA . LEU A 1 124 ? 4.489 -4.613 -9.171 1.00 94.56 124 LEU A CA 1
ATOM 977 C C . LEU A 1 124 ? 3.658 -3.345 -9.398 1.00 94.56 124 LEU A C 1
ATOM 979 O O . LEU A 1 124 ? 4.193 -2.243 -9.302 1.00 94.56 124 LEU A O 1
ATOM 983 N N . ASP A 1 125 ? 2.358 -3.493 -9.640 1.00 92.50 125 ASP A N 1
ATOM 984 C CA . ASP A 1 125 ? 1.457 -2.375 -9.935 1.00 92.50 125 ASP A CA 1
ATOM 985 C C . ASP A 1 125 ? 1.405 -1.355 -8.789 1.00 92.50 125 ASP A C 1
ATOM 987 O O . ASP A 1 125 ? 1.483 -0.144 -9.012 1.00 92.50 125 ASP A O 1
ATOM 991 N N . VAL A 1 126 ? 1.326 -1.839 -7.546 1.00 96.00 126 VAL A N 1
ATOM 992 C CA . VAL A 1 126 ? 1.283 -0.982 -6.354 1.00 96.00 126 VAL A CA 1
ATOM 993 C C . VAL A 1 126 ? 2.622 -0.274 -6.150 1.00 96.00 126 VAL A C 1
ATOM 995 O O . VAL A 1 126 ? 2.654 0.912 -5.823 1.00 96.00 126 VAL A O 1
ATOM 998 N N . VAL A 1 127 ? 3.737 -0.972 -6.389 1.00 95.62 127 VAL A N 1
ATOM 999 C CA . VAL A 1 127 ? 5.072 -0.373 -6.273 1.00 95.62 127 VAL A CA 1
ATOM 1000 C C . VAL A 1 127 ? 5.304 0.676 -7.355 1.00 95.62 127 VAL A C 1
ATOM 1002 O O . VAL A 1 127 ? 5.771 1.763 -7.040 1.00 95.62 127 VAL A O 1
ATOM 1005 N N . VAL A 1 128 ? 4.930 0.419 -8.608 1.00 92.56 128 VAL A N 1
ATOM 1006 C CA . VAL A 1 128 ? 5.040 1.422 -9.680 1.00 92.56 128 VAL A CA 1
ATOM 1007 C C . VAL A 1 128 ? 4.181 2.649 -9.371 1.00 92.56 128 VAL A C 1
ATOM 1009 O O . VAL A 1 128 ? 4.659 3.769 -9.545 1.00 92.56 128 VAL A O 1
ATOM 1012 N N . LYS A 1 129 ? 2.965 2.462 -8.836 1.00 91.88 129 LYS A N 1
ATOM 1013 C CA . LYS A 1 129 ? 2.126 3.567 -8.348 1.00 91.88 129 LYS A CA 1
ATOM 1014 C C . LYS A 1 129 ? 2.838 4.394 -7.280 1.00 91.88 129 LYS A C 1
ATOM 1016 O O . LYS A 1 129 ? 2.921 5.610 -7.424 1.00 91.88 129 LYS A O 1
ATOM 1021 N N . GLY A 1 130 ? 3.405 3.749 -6.264 1.00 92.69 130 GLY A N 1
ATOM 1022 C CA . GLY A 1 130 ? 4.154 4.450 -5.223 1.00 92.69 130 GLY A CA 1
ATOM 1023 C C . GLY A 1 130 ? 5.392 5.177 -5.744 1.00 92.69 130 GLY A C 1
ATOM 1024 O O . GLY A 1 130 ? 5.629 6.319 -5.363 1.00 92.69 130 GLY A O 1
ATOM 1025 N N . LEU A 1 131 ? 6.156 4.563 -6.653 1.00 91.69 131 LEU A N 1
ATOM 1026 C CA . LEU A 1 131 ? 7.321 5.208 -7.263 1.00 91.69 131 LEU A CA 1
ATOM 1027 C C . LEU A 1 131 ? 6.925 6.448 -8.069 1.00 91.69 131 LEU A C 1
ATOM 1029 O O . LEU A 1 131 ? 7.591 7.472 -7.965 1.00 91.69 131 LEU A O 1
ATOM 1033 N N . ALA A 1 132 ? 5.839 6.373 -8.839 1.00 86.56 132 ALA A N 1
ATOM 1034 C CA . ALA A 1 132 ? 5.352 7.492 -9.642 1.00 86.56 132 ALA A CA 1
ATOM 1035 C C . ALA A 1 132 ? 4.866 8.682 -8.796 1.00 86.56 132 ALA A C 1
ATOM 1037 O O . ALA A 1 132 ? 4.891 9.816 -9.265 1.00 86.56 132 ALA A O 1
ATOM 1038 N N . GLU A 1 133 ? 4.422 8.431 -7.562 1.00 83.44 133 GLU A N 1
ATOM 1039 C CA . GLU A 1 133 ? 4.010 9.472 -6.612 1.00 83.44 133 GLU A CA 1
ATOM 1040 C C . GLU A 1 133 ? 5.181 10.054 -5.805 1.00 83.44 133 GLU A C 1
ATOM 1042 O O . GLU A 1 133 ? 5.052 11.148 -5.262 1.00 83.44 133 GLU A O 1
ATOM 1047 N N . ALA A 1 134 ? 6.310 9.342 -5.720 1.00 83.06 134 ALA A N 1
ATOM 1048 C CA . ALA A 1 134 ? 7.441 9.699 -4.858 1.00 83.06 134 ALA A CA 1
ATOM 1049 C C . ALA A 1 134 ? 8.671 10.238 -5.599 1.00 83.06 134 ALA A C 1
ATOM 1051 O O . ALA A 1 134 ? 9.433 11.022 -5.036 1.00 83.06 134 ALA A O 1
ATOM 1052 N N . ALA A 1 135 ? 8.913 9.771 -6.824 1.00 71.62 135 ALA A N 1
ATOM 1053 C CA . ALA A 1 135 ? 10.070 10.162 -7.622 1.00 71.62 135 ALA A CA 1
ATOM 1054 C C . ALA A 1 135 ? 9.859 11.541 -8.279 1.00 71.62 135 ALA A C 1
ATOM 1056 O O . ALA A 1 135 ? 8.715 11.950 -8.479 1.00 71.62 135 ALA A O 1
ATOM 1057 N N . PRO A 1 136 ? 10.935 12.262 -8.652 1.00 63.03 136 PRO A N 1
ATOM 1058 C CA . PRO A 1 136 ? 10.820 13.457 -9.483 1.00 63.03 136 PRO A CA 1
ATOM 1059 C C . PRO A 1 136 ? 10.095 13.113 -10.786 1.00 63.03 136 PRO A C 1
ATOM 1061 O O . PRO A 1 136 ? 10.482 12.196 -11.514 1.00 63.03 136 PRO A O 1
ATOM 1064 N N . ILE A 1 137 ? 9.004 13.830 -11.030 1.00 70.88 137 ILE A N 1
ATOM 1065 C CA . ILE A 1 137 ? 8.031 13.494 -12.057 1.00 70.88 137 ILE A CA 1
ATOM 1066 C C . ILE A 1 137 ? 8.322 14.257 -13.347 1.00 70.88 137 ILE A C 1
ATOM 1068 O O . ILE A 1 137 ? 8.394 15.481 -13.366 1.00 70.88 137 ILE A O 1
ATOM 1072 N N . ILE A 1 138 ? 8.358 13.505 -14.436 1.00 75.62 138 ILE A N 1
ATOM 1073 C CA . ILE A 1 138 ? 8.137 13.960 -15.799 1.00 75.62 138 ILE A CA 1
ATOM 1074 C C . ILE A 1 138 ? 6.649 13.773 -16.094 1.00 75.62 138 ILE A C 1
ATOM 1076 O O . ILE A 1 138 ? 6.136 12.654 -15.979 1.00 75.62 138 ILE A O 1
ATOM 1080 N N . GLU A 1 139 ? 5.969 14.847 -16.490 1.00 76.31 139 GLU A N 1
ATOM 1081 C CA . GLU A 1 139 ? 4.606 14.785 -17.021 1.00 76.31 139 GLU A CA 1
ATOM 1082 C C . GLU A 1 139 ? 4.648 14.973 -18.537 1.00 76.31 139 GLU A C 1
ATOM 1084 O O . GLU A 1 139 ? 5.175 15.967 -19.035 1.00 76.31 139 GLU A O 1
ATOM 1089 N N . ARG A 1 140 ? 4.130 14.002 -19.292 1.00 67.94 140 ARG A N 1
ATOM 1090 C CA . ARG A 1 140 ? 4.081 14.067 -20.757 1.00 67.94 140 ARG A CA 1
ATOM 1091 C C . ARG A 1 140 ? 2.956 13.203 -21.304 1.00 67.94 140 ARG A C 1
ATOM 1093 O O . ARG A 1 140 ? 2.822 12.053 -20.904 1.00 67.94 140 ARG A O 1
ATOM 1100 N N . ASP A 1 141 ? 2.179 13.748 -22.238 1.00 72.75 141 ASP A N 1
ATOM 1101 C CA . ASP A 1 141 ? 1.126 13.027 -22.969 1.00 72.75 141 ASP A CA 1
ATOM 1102 C C . ASP A 1 141 ? 0.124 12.296 -22.043 1.00 72.75 141 ASP A C 1
ATOM 1104 O O . ASP A 1 141 ? -0.332 11.193 -22.328 1.00 72.75 141 ASP A O 1
ATOM 1108 N N . GLY A 1 142 ? -0.200 12.900 -20.891 1.00 74.12 142 GLY A N 1
ATOM 1109 C CA . GLY A 1 142 ? -1.098 12.312 -19.885 1.00 74.12 142 GLY A CA 1
ATOM 1110 C C . GLY A 1 142 ? -0.466 11.223 -19.005 1.00 74.12 142 GLY A C 1
ATOM 1111 O O . GLY A 1 142 ? -1.161 10.622 -18.179 1.00 74.12 142 GLY A O 1
ATOM 1112 N N . ALA A 1 143 ? 0.840 10.980 -19.153 1.00 80.81 143 ALA A N 1
ATOM 1113 C CA . ALA A 1 143 ? 1.621 10.091 -18.309 1.00 80.81 143 ALA A CA 1
ATOM 1114 C C . ALA A 1 143 ? 2.495 10.862 -17.306 1.00 80.81 143 ALA A C 1
ATOM 1116 O O . ALA A 1 143 ? 2.989 11.949 -17.598 1.00 80.81 143 ALA A O 1
ATOM 1117 N N . LYS A 1 144 ? 2.694 10.274 -16.125 1.00 84.25 144 LYS A N 1
ATOM 1118 C CA . LYS A 1 144 ? 3.408 10.842 -14.974 1.00 84.25 144 LYS A CA 1
ATOM 1119 C C . LYS A 1 144 ? 4.373 9.815 -14.396 1.00 84.25 144 LYS A C 1
ATOM 1121 O O . LYS A 1 144 ? 3.940 8.747 -13.972 1.00 84.25 144 LYS 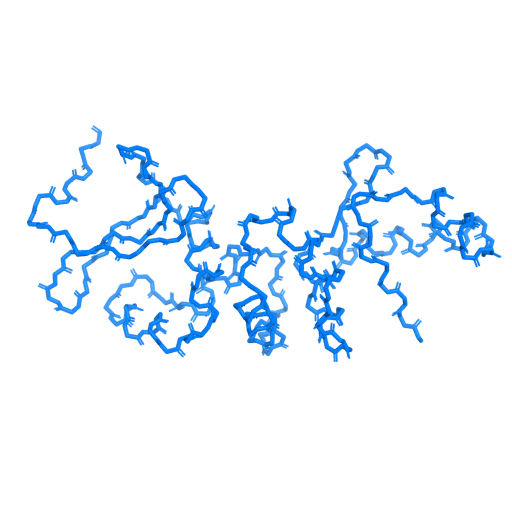A O 1
ATOM 1126 N N . GLY A 1 145 ? 5.672 10.097 -14.392 1.00 86.50 145 GLY A N 1
ATOM 1127 C CA . GLY A 1 145 ? 6.666 9.123 -13.936 1.00 86.50 145 GLY A CA 1
ATOM 1128 C C . GLY A 1 145 ? 8.099 9.585 -14.118 1.00 86.50 145 GLY A C 1
ATOM 1129 O O . GLY A 1 145 ? 8.363 10.774 -14.193 1.00 86.50 145 GLY A O 1
ATOM 1130 N N . PHE A 1 146 ? 9.033 8.647 -14.206 1.00 85.94 146 PHE A N 1
ATOM 1131 C CA . PHE A 1 146 ? 10.454 8.934 -14.372 1.00 85.94 146 PHE A CA 1
ATOM 1132 C C . PHE A 1 146 ? 11.068 8.018 -15.431 1.00 85.94 146 PHE A C 1
ATOM 1134 O O . PHE A 1 146 ? 10.549 6.942 -15.743 1.00 85.94 146 PHE A O 1
ATOM 1141 N N . VAL A 1 147 ? 12.184 8.463 -16.003 1.00 86.44 147 VAL A N 1
ATOM 1142 C CA . VAL A 1 147 ? 12.930 7.714 -17.014 1.00 86.44 147 VAL A CA 1
ATOM 1143 C C . VAL A 1 147 ? 14.198 7.148 -16.388 1.00 86.44 147 VAL A C 1
ATOM 1145 O O . VAL A 1 147 ? 14.925 7.846 -15.686 1.00 86.44 147 VAL A O 1
ATOM 1148 N N . VAL A 1 148 ? 14.476 5.876 -16.663 1.00 86.94 148 VAL A N 1
ATOM 1149 C CA . VAL A 1 148 ? 15.694 5.183 -16.231 1.00 86.94 148 VAL A CA 1
ATOM 1150 C C . VAL A 1 148 ? 16.388 4.526 -17.410 1.00 86.94 148 VAL A C 1
ATOM 1152 O O . VAL A 1 148 ? 15.734 4.037 -18.331 1.00 86.94 148 VAL A O 1
ATOM 1155 N N . PHE A 1 149 ? 17.717 4.477 -17.372 1.00 86.06 149 PHE A N 1
ATOM 1156 C CA . PHE A 1 149 ? 18.492 3.632 -18.273 1.00 86.06 149 PHE A CA 1
ATOM 1157 C C . PHE A 1 149 ? 18.792 2.302 -17.579 1.00 86.06 149 PHE A C 1
ATOM 1159 O O . PHE A 1 149 ? 19.513 2.265 -16.580 1.00 86.06 149 PHE A O 1
ATOM 1166 N N . ASP A 1 150 ? 18.235 1.211 -18.098 1.00 84.12 150 ASP A N 1
ATOM 1167 C CA . ASP A 1 150 ? 18.423 -0.132 -17.555 1.00 84.12 150 ASP A CA 1
ATOM 1168 C C . ASP A 1 150 ? 18.382 -1.187 -18.667 1.00 84.12 150 ASP A C 1
ATOM 1170 O O . ASP A 1 150 ? 17.800 -0.963 -19.724 1.00 84.12 150 ASP A O 1
ATOM 1174 N N . GLU A 1 151 ? 19.039 -2.328 -18.452 1.00 85.00 151 GLU A N 1
ATOM 1175 C CA . GLU A 1 151 ? 19.094 -3.443 -19.416 1.00 85.00 151 GLU A CA 1
ATOM 1176 C C . GLU A 1 151 ? 19.523 -3.001 -20.844 1.00 85.00 151 GLU A C 1
ATOM 1178 O O . GLU A 1 151 ? 19.163 -3.620 -21.842 1.00 85.00 151 GLU A O 1
ATOM 1183 N N . GLY A 1 152 ? 20.311 -1.921 -20.959 1.00 84.12 152 GLY A N 1
ATOM 1184 C CA . GLY A 1 152 ? 20.799 -1.387 -22.237 1.00 84.12 152 GLY A CA 1
ATOM 1185 C C . GLY A 1 152 ? 19.805 -0.504 -23.006 1.00 84.12 152 GLY A C 1
ATOM 1186 O O . GLY A 1 152 ? 20.079 -0.155 -24.154 1.00 84.12 152 GLY A O 1
ATOM 1187 N N . SER A 1 153 ? 18.668 -0.120 -22.416 1.00 86.62 153 SER A N 1
ATOM 1188 C CA . SER A 1 153 ? 17.734 0.837 -23.023 1.00 86.62 153 SER A CA 1
ATOM 1189 C C . SER A 1 153 ? 17.119 1.816 -22.025 1.00 86.62 153 SER A C 1
ATOM 1191 O O . SER A 1 153 ? 17.196 1.645 -20.814 1.00 86.62 153 SER A O 1
ATOM 1193 N N . TRP A 1 154 ? 16.504 2.877 -22.549 1.00 87.88 154 TRP A N 1
ATOM 1194 C CA . TRP A 1 154 ? 15.707 3.807 -21.757 1.00 87.88 154 TRP A CA 1
ATOM 1195 C C . TRP A 1 154 ? 14.317 3.230 -21.494 1.00 87.88 154 TRP A C 1
ATOM 1197 O O . TRP A 1 154 ? 13.690 2.666 -22.393 1.00 87.88 154 TRP A O 1
ATOM 1207 N N . HIS A 1 155 ? 13.820 3.395 -20.273 1.00 87.56 155 HIS A N 1
ATOM 1208 C CA . HIS A 1 155 ? 12.495 2.956 -19.854 1.00 87.56 155 HIS A CA 1
ATOM 1209 C C . HIS A 1 155 ? 11.789 4.057 -19.075 1.00 87.56 155 HIS A C 1
ATOM 1211 O O . HIS A 1 155 ? 12.378 4.663 -18.186 1.00 87.56 155 HIS A O 1
ATOM 1217 N N . PHE A 1 156 ? 10.518 4.275 -19.389 1.00 88.44 156 PHE A N 1
ATOM 1218 C CA . PHE A 1 156 ? 9.615 5.086 -18.588 1.00 88.44 156 PHE A CA 1
ATOM 1219 C C . PHE A 1 156 ? 8.914 4.194 -17.565 1.00 88.44 156 PHE A C 1
ATOM 1221 O O . PHE A 1 156 ? 8.346 3.161 -17.934 1.00 88.44 156 PHE A O 1
ATOM 1228 N N . ILE A 1 157 ? 8.948 4.595 -16.298 1.00 88.56 157 ILE A N 1
ATOM 1229 C CA . ILE A 1 157 ? 8.250 3.947 -15.187 1.00 88.56 157 ILE A CA 1
ATOM 1230 C C . ILE A 1 157 ? 7.332 4.992 -14.568 1.00 88.56 157 ILE A C 1
ATOM 1232 O O . ILE A 1 157 ? 7.794 6.037 -14.111 1.00 88.56 157 ILE A O 1
ATOM 1236 N N . GLY A 1 158 ? 6.030 4.728 -14.562 1.00 88.56 158 GLY A N 1
ATOM 1237 C CA . GLY A 1 158 ? 5.072 5.737 -14.141 1.00 88.56 158 GLY A CA 1
ATOM 1238 C C . GLY A 1 158 ? 3.624 5.296 -14.227 1.00 88.56 158 GLY A C 1
ATOM 1239 O O . GLY A 1 158 ? 3.297 4.113 -14.153 1.00 88.56 158 GLY A O 1
ATOM 1240 N N . LEU A 1 159 ? 2.759 6.283 -14.408 1.00 87.00 159 LEU A N 1
ATOM 1241 C CA . LEU A 1 159 ? 1.320 6.154 -14.551 1.00 87.00 159 LEU A CA 1
ATOM 1242 C C . LEU A 1 159 ? 0.865 6.758 -15.872 1.00 87.00 159 LEU A C 1
ATOM 1244 O O . LEU A 1 159 ? 1.416 7.763 -16.302 1.00 87.00 159 LEU A O 1
ATOM 1248 N N . GLU A 1 160 ? -0.172 6.186 -16.469 1.00 85.44 160 GLU A N 1
ATOM 1249 C CA . GLU A 1 160 ? -0.990 6.812 -17.513 1.00 85.44 160 GLU A CA 1
ATOM 1250 C C . GLU A 1 160 ? -2.423 6.877 -16.968 1.00 85.44 160 GLU A C 1
ATOM 1252 O O . GLU A 1 160 ? -3.051 5.845 -16.701 1.00 85.44 160 GLU A O 1
ATOM 1257 N N . GLY A 1 161 ? -2.896 8.085 -16.650 1.00 82.50 161 GLY A N 1
ATOM 1258 C CA . GLY A 1 161 ? -4.019 8.249 -15.721 1.00 82.50 161 GLY A CA 1
ATOM 1259 C C . GLY A 1 161 ? -3.703 7.633 -14.346 1.00 82.50 161 GLY A C 1
ATOM 1260 O O . GLY A 1 161 ? -2.743 8.029 -13.692 1.00 82.50 161 GLY A O 1
ATOM 1261 N N . ASN A 1 162 ? -4.487 6.638 -13.913 1.00 78.44 162 ASN A N 1
ATOM 1262 C CA . ASN A 1 162 ? -4.245 5.877 -12.672 1.00 78.44 162 ASN A CA 1
ATOM 1263 C C . ASN A 1 162 ? -3.594 4.505 -12.900 1.00 78.44 162 ASN A C 1
ATOM 1265 O O . ASN A 1 162 ? -3.399 3.755 -11.944 1.00 78.44 162 ASN A O 1
ATOM 1269 N N . LYS A 1 163 ? -3.275 4.150 -14.149 1.00 84.12 163 LYS A N 1
ATOM 1270 C CA . LYS A 1 163 ? -2.768 2.821 -14.485 1.00 84.12 163 LYS A CA 1
ATOM 1271 C C . LYS A 1 163 ? -1.235 2.790 -14.430 1.00 84.12 163 LYS A C 1
ATOM 1273 O O . LYS A 1 163 ? -0.612 3.560 -15.159 1.00 84.12 163 LYS A O 1
ATOM 1278 N N . PRO A 1 164 ? -0.625 1.888 -13.641 1.00 86.25 164 PRO A N 1
ATOM 1279 C CA . PRO A 1 164 ? 0.814 1.638 -13.664 1.00 86.25 164 PRO A CA 1
ATOM 1280 C C . PRO A 1 164 ? 1.306 1.196 -15.041 1.00 86.25 164 PRO A C 1
ATOM 1282 O O . PRO A 1 164 ? 0.708 0.325 -15.675 1.00 86.25 164 PRO A O 1
ATOM 1285 N N . ILE A 1 165 ? 2.403 1.796 -15.504 1.00 87.00 165 ILE A N 1
ATOM 1286 C CA . ILE A 1 165 ? 3.042 1.463 -16.775 1.00 87.00 165 ILE A CA 1
ATOM 1287 C C . ILE A 1 165 ? 4.564 1.392 -16.641 1.00 87.00 165 ILE A C 1
ATOM 1289 O O . ILE A 1 165 ? 5.204 2.207 -15.976 1.00 87.00 165 ILE A O 1
ATOM 1293 N N . ILE A 1 166 ? 5.145 0.421 -17.345 1.00 88.06 166 ILE A N 1
ATOM 1294 C CA . ILE A 1 166 ? 6.576 0.350 -17.638 1.00 88.06 166 ILE A CA 1
ATOM 1295 C C . ILE A 1 166 ? 6.700 0.221 -19.153 1.00 88.06 166 ILE A C 1
ATOM 1297 O O . ILE A 1 166 ? 6.238 -0.762 -19.732 1.00 88.06 166 ILE A O 1
ATOM 1301 N N . ARG A 1 167 ? 7.290 1.219 -19.812 1.00 87.12 167 ARG A N 1
ATOM 1302 C CA . ARG A 1 167 ? 7.420 1.258 -21.276 1.00 87.12 167 ARG A CA 1
ATOM 1303 C C . ARG A 1 167 ? 8.875 1.415 -21.673 1.00 87.12 167 ARG A C 1
ATOM 1305 O O . ARG A 1 167 ? 9.585 2.253 -21.127 1.00 87.12 167 ARG A O 1
ATOM 1312 N N . ARG A 1 168 ? 9.321 0.625 -22.648 1.00 84.81 168 ARG A N 1
ATOM 1313 C CA . ARG A 1 168 ? 10.608 0.864 -23.304 1.00 84.81 168 ARG A CA 1
ATOM 1314 C C . ARG A 1 168 ? 10.486 2.120 -24.163 1.00 84.81 168 ARG A C 1
ATOM 1316 O O . ARG A 1 168 ? 9.567 2.230 -24.969 1.00 84.81 168 ARG A O 1
ATOM 1323 N N . CYS A 1 169 ? 11.418 3.041 -23.989 1.00 77.50 169 CYS A N 1
ATOM 1324 C CA . CYS A 1 169 ? 11.554 4.237 -24.798 1.00 77.50 169 CYS A CA 1
ATOM 1325 C C . CYS A 1 169 ? 12.581 4.036 -25.916 1.00 77.50 169 CYS A C 1
ATOM 1327 O O . CYS A 1 169 ? 13.573 3.326 -25.745 1.00 77.50 169 CYS A O 1
ATOM 1329 N N . GLY A 1 170 ? 12.402 4.748 -27.030 1.00 65.69 170 GLY A N 1
ATOM 1330 C CA . GLY A 1 170 ? 13.487 4.968 -27.988 1.00 65.69 170 GLY A CA 1
ATOM 1331 C C . GLY A 1 170 ? 14.578 5.915 -27.445 1.00 65.69 170 GLY A C 1
ATOM 1332 O O . GLY A 1 170 ? 14.444 6.452 -26.344 1.00 65.69 170 GLY A O 1
ATOM 1333 N N . PRO A 1 171 ? 15.635 6.193 -28.236 1.00 55.38 171 PRO A N 1
ATOM 1334 C CA . PRO A 1 171 ? 16.753 7.069 -27.852 1.00 55.38 171 PRO A CA 1
ATOM 1335 C C . PRO A 1 171 ? 16.346 8.499 -27.465 1.00 55.38 171 PRO A C 1
ATOM 1337 O O . PRO A 1 171 ? 17.112 9.197 -26.817 1.00 55.38 171 PRO A O 1
ATOM 1340 N N . ARG A 1 172 ? 15.142 8.934 -27.860 1.00 53.28 172 ARG A N 1
ATOM 1341 C CA . ARG A 1 172 ? 14.594 10.271 -27.608 1.00 53.28 172 ARG A CA 1
ATOM 1342 C C . ARG A 1 172 ? 13.603 10.314 -26.440 1.00 53.28 172 ARG A C 1
ATOM 1344 O O . ARG A 1 172 ? 12.656 11.093 -26.494 1.00 53.28 172 ARG A O 1
ATOM 1351 N N . CYS A 1 173 ? 13.803 9.541 -25.370 1.00 55.84 173 CYS A N 1
ATOM 1352 C CA . CYS A 1 173 ? 13.123 9.826 -24.092 1.00 55.84 173 CYS A CA 1
ATOM 1353 C C . CYS A 1 173 ? 13.740 11.059 -23.397 1.00 55.84 173 CYS A C 1
ATOM 1355 O O . CYS A 1 173 ? 14.009 11.049 -22.201 1.00 55.84 173 CYS A O 1
ATOM 1357 N N . HIS A 1 174 ? 13.991 12.122 -24.172 1.00 46.09 174 HIS A N 1
ATOM 1358 C CA . HIS A 1 174 ? 14.384 13.421 -23.657 1.00 46.09 174 HIS A CA 1
ATOM 1359 C C . HIS A 1 174 ? 13.142 14.079 -23.068 1.00 46.09 174 HIS A C 1
ATOM 1361 O O . HIS A 1 174 ? 12.195 14.449 -23.768 1.00 46.09 174 HIS A O 1
ATOM 1367 N N . VAL A 1 175 ? 13.171 14.167 -21.747 1.00 40.75 175 VAL A N 1
ATOM 1368 C CA . VAL A 1 175 ? 12.567 15.255 -20.993 1.00 40.75 175 VAL A CA 1
ATOM 1369 C C . VAL A 1 175 ? 13.256 16.509 -21.508 1.00 40.75 175 VAL A C 1
ATOM 1371 O O . VAL A 1 175 ? 14.459 16.663 -21.311 1.00 40.75 175 VAL A O 1
ATOM 1374 N N . TYR A 1 176 ? 12.554 17.318 -22.292 1.00 34.00 176 TYR A N 1
ATOM 1375 C CA . TYR A 1 176 ? 13.010 18.686 -22.489 1.00 34.00 176 TYR A CA 1
ATOM 1376 C C . TYR A 1 176 ? 12.675 19.418 -21.188 1.00 34.00 176 TYR A C 1
ATOM 1378 O O . TYR A 1 176 ? 11.544 19.295 -20.712 1.00 34.00 176 TYR A O 1
ATOM 1386 N N . GLU A 1 177 ? 13.697 20.036 -20.591 1.00 32.66 177 GLU A N 1
ATOM 1387 C CA . GLU A 1 177 ? 13.571 20.984 -19.475 1.00 32.66 177 GLU A CA 1
ATOM 1388 C C . GLU A 1 177 ? 12.619 22.135 -19.821 1.00 32.66 177 GLU A C 1
ATOM 1390 O O . GLU A 1 177 ? 12.598 22.551 -21.006 1.00 32.66 177 GLU A O 1
#

Foldseek 3Di:
DDDLDLPPQDALVRVCVVVVDPSVVSVVVVVVCVVVLQWDDDDRGTAGWLVSLLVVLVVPQDPSSLVSCCVVQVDNDSQLSSLLSVQQNPDPPRDRHLLRSLCVQQDDQAECSVVSLVVSPSNNFSSLSSQQVHPDWDDDPQWIADWYCYPNFIWTFTDRPSGTDIDTDDPPPDPDD